Protein AF-A0A5D2PK73-F1 (afdb_monomer)

Solvent-accessible surface area (backbone atoms only — not comparable to full-atom values): 15520 Å² total; per-residue (Å²): 135,92,82,92,84,89,79,94,78,87,83,85,82,90,77,91,77,83,83,80,82,74,94,66,83,79,79,75,88,62,100,80,71,86,86,74,78,62,62,70,58,60,47,51,51,54,49,53,56,72,69,52,66,57,72,62,88,93,41,87,46,69,79,79,74,79,79,76,86,87,75,79,63,65,45,82,44,67,61,93,94,56,95,61,79,41,81,38,37,69,58,69,83,69,33,70,44,53,53,51,48,52,50,53,57,50,49,40,72,77,44,41,87,50,72,42,80,47,78,42,65,41,79,35,54,70,70,51,42,48,54,49,49,56,46,60,71,68,46,79,23,54,41,36,50,41,80,52,94,50,52,41,70,41,32,36,50,52,48,69,68,27,49,77,62,58,62,60,53,51,54,50,50,52,50,49,53,52,50,53,52,52,44,51,52,48,19,68,69,31,72,46,56,53,70,59,50,50,64,53,59,74,49,96,70,87,71,54,75,68,54,30,38,76,56,36,77,42,96,74,86,88,72,79,80,80,78,54,94,83,56,76,79,82,70,86,84,80,88,128

Structure (mmCIF, N/CA/C/O backbone):
data_AF-A0A5D2PK73-F1
#
_entry.id   AF-A0A5D2PK73-F1
#
loop_
_atom_site.group_PDB
_atom_site.id
_atom_site.type_symbol
_atom_site.label_atom_id
_atom_site.label_alt_id
_atom_site.label_comp_id
_atom_site.label_asym_id
_atom_site.label_entity_id
_atom_site.label_seq_id
_atom_site.pdbx_PDB_ins_code
_atom_site.Cartn_x
_atom_site.Cartn_y
_atom_site.Cartn_z
_atom_site.occupancy
_atom_site.B_iso_or_equiv
_atom_site.auth_seq_id
_atom_site.auth_comp_id
_atom_site.auth_asym_id
_atom_site.auth_atom_id
_atom_site.pdbx_PDB_model_num
ATOM 1 N N . MET A 1 1 ? 60.523 18.289 -81.247 1.00 36.38 1 MET A N 1
ATOM 2 C CA . MET A 1 1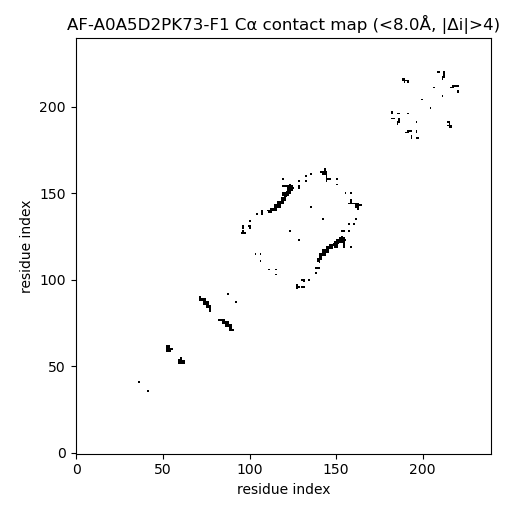 ? 61.576 18.311 -80.207 1.00 36.38 1 MET A CA 1
ATOM 3 C C . MET A 1 1 ? 61.002 17.722 -78.925 1.00 36.38 1 MET A C 1
ATOM 5 O O . MET A 1 1 ? 59.851 18.019 -78.645 1.00 36.38 1 MET A O 1
ATOM 9 N N . ALA A 1 2 ? 61.829 16.967 -78.187 1.00 26.56 2 ALA A N 1
ATOM 10 C CA . ALA A 1 2 ? 61.612 16.363 -76.857 1.00 26.56 2 ALA A CA 1
ATOM 11 C C . ALA A 1 2 ? 60.674 15.141 -76.767 1.00 26.56 2 ALA A C 1
ATOM 13 O O . ALA A 1 2 ? 59.634 15.136 -77.408 1.00 26.56 2 ALA A O 1
ATOM 14 N N . ILE A 1 3 ? 60.884 14.113 -75.936 1.00 29.22 3 ILE A N 1
ATOM 15 C CA . ILE A 1 3 ? 62.034 13.383 -75.349 1.00 29.22 3 ILE A CA 1
ATOM 16 C C . ILE A 1 3 ? 61.373 12.094 -74.809 1.00 29.22 3 ILE A C 1
ATOM 18 O O . ILE A 1 3 ? 60.286 12.152 -74.239 1.00 29.22 3 ILE A O 1
ATOM 22 N N . SER A 1 4 ? 62.000 10.935 -75.007 1.00 30.70 4 SER A N 1
ATOM 23 C CA . SER A 1 4 ? 61.550 9.642 -74.469 1.00 30.70 4 SER A CA 1
ATOM 24 C C . SER A 1 4 ? 61.952 9.504 -72.999 1.00 30.70 4 SER A C 1
ATOM 26 O O . SER A 1 4 ? 63.128 9.695 -72.693 1.00 30.70 4 SER A O 1
ATOM 28 N N . LEU A 1 5 ? 61.038 9.062 -72.129 1.00 30.92 5 LEU A N 1
ATOM 29 C CA . LEU A 1 5 ? 61.374 8.441 -70.845 1.00 30.92 5 LEU A CA 1
ATOM 30 C C . LEU A 1 5 ? 60.448 7.250 -70.568 1.00 30.92 5 LEU A C 1
ATOM 32 O O . LEU A 1 5 ? 59.234 7.318 -70.728 1.00 30.92 5 LEU A O 1
ATOM 36 N N . ASN A 1 6 ? 61.086 6.156 -70.172 1.00 35.72 6 ASN A N 1
ATOM 37 C CA . ASN A 1 6 ? 60.542 4.835 -69.909 1.00 35.72 6 ASN A CA 1
ATOM 38 C C . ASN A 1 6 ? 60.365 4.688 -68.386 1.00 35.72 6 ASN A C 1
ATOM 40 O O . ASN A 1 6 ? 61.349 4.881 -67.672 1.00 35.72 6 ASN A O 1
ATOM 44 N N . THR A 1 7 ? 59.183 4.330 -67.874 1.00 33.66 7 THR A N 1
ATOM 45 C CA . THR A 1 7 ? 59.013 3.892 -66.473 1.00 33.66 7 THR A CA 1
ATOM 46 C C . THR A 1 7 ? 57.919 2.826 -66.343 1.00 33.66 7 THR A C 1
ATOM 48 O O . THR A 1 7 ? 56.745 3.056 -66.618 1.00 33.66 7 THR A O 1
ATOM 51 N N . ASN A 1 8 ? 58.324 1.636 -65.893 1.00 35.47 8 ASN A N 1
ATOM 52 C CA . ASN A 1 8 ? 57.437 0.570 -65.428 1.00 35.47 8 ASN A CA 1
ATOM 53 C C . ASN A 1 8 ? 56.789 0.976 -64.094 1.00 35.47 8 ASN A C 1
ATOM 55 O O . ASN A 1 8 ? 57.512 1.243 -63.134 1.00 35.47 8 ASN A O 1
ATOM 59 N N . LEU A 1 9 ? 55.456 0.953 -64.000 1.00 32.66 9 LEU A N 1
ATOM 60 C CA . LEU A 1 9 ? 54.720 1.051 -62.734 1.00 32.66 9 LEU A CA 1
ATOM 61 C C . LEU A 1 9 ? 53.566 0.038 -62.708 1.00 32.66 9 LEU A C 1
ATOM 63 O O . LEU A 1 9 ? 52.616 0.126 -63.481 1.00 32.66 9 LEU A O 1
ATOM 67 N N . HIS A 1 10 ? 53.669 -0.928 -61.793 1.00 30.52 10 HIS A N 1
ATOM 68 C CA . HIS A 1 10 ? 52.597 -1.843 -61.406 1.00 30.52 10 HIS A CA 1
ATOM 69 C C . HIS A 1 10 ? 51.552 -1.103 -60.552 1.00 30.52 10 HIS A C 1
ATOM 71 O O . HIS A 1 10 ? 51.895 -0.455 -59.564 1.00 30.52 10 HIS A O 1
ATOM 77 N N . HIS A 1 11 ? 50.273 -1.240 -60.903 1.00 30.84 11 HIS A N 1
ATOM 78 C CA . HIS A 1 11 ? 49.139 -0.759 -60.108 1.00 30.84 11 HIS A CA 1
ATOM 79 C C . HIS A 1 11 ? 48.852 -1.694 -58.913 1.00 30.84 11 HIS A C 1
ATOM 81 O O . HIS A 1 11 ? 48.736 -2.902 -59.128 1.00 30.84 11 HIS A O 1
ATOM 87 N N . PRO A 1 12 ? 48.658 -1.186 -57.678 1.00 32.34 12 PRO A N 1
ATOM 88 C CA . PRO A 1 12 ? 48.100 -1.974 -56.584 1.00 32.34 12 PRO A CA 1
ATOM 89 C C . PRO A 1 12 ? 46.565 -1.885 -56.586 1.00 32.34 12 PRO A C 1
ATOM 91 O O . PRO A 1 12 ? 45.984 -0.800 -56.593 1.00 32.34 12 PRO A O 1
ATOM 94 N N . SER A 1 13 ? 45.896 -3.038 -56.565 1.00 30.16 13 SER A N 1
ATOM 95 C CA . SER A 1 13 ? 44.444 -3.152 -56.411 1.00 30.16 13 SER A CA 1
ATOM 96 C C . SER A 1 13 ? 44.026 -2.996 -54.944 1.00 30.16 13 SER A C 1
ATOM 98 O O . SER A 1 13 ? 44.515 -3.710 -54.068 1.00 30.16 13 SER A O 1
ATOM 100 N N . LEU A 1 14 ? 43.085 -2.085 -54.700 1.00 39.44 14 LEU A N 1
ATOM 101 C CA . LEU A 1 14 ? 42.378 -1.865 -53.438 1.00 39.44 14 LEU A CA 1
ATOM 102 C C . LEU A 1 14 ? 41.684 -3.144 -52.928 1.00 39.44 14 LEU A C 1
ATOM 104 O O . LEU A 1 14 ? 40.863 -3.722 -53.635 1.00 39.44 14 LEU A O 1
ATOM 108 N N . SER A 1 15 ? 41.913 -3.518 -51.665 1.00 30.28 15 SER A N 1
ATOM 109 C CA . SER A 1 15 ? 40.908 -4.242 -50.872 1.00 30.28 15 SER A CA 1
ATOM 110 C C . SER A 1 15 ? 40.967 -3.783 -49.410 1.00 30.28 15 SER A C 1
ATOM 112 O O . SER A 1 15 ? 42.020 -3.781 -48.774 1.00 30.28 15 SER A O 1
ATOM 114 N N . CYS A 1 16 ? 39.834 -3.289 -48.916 1.00 33.25 16 CYS A N 1
ATOM 115 C CA . CYS A 1 16 ? 39.645 -2.782 -47.562 1.00 33.25 16 CYS A CA 1
ATOM 116 C C . CYS A 1 16 ? 39.557 -3.970 -46.591 1.00 33.25 16 CYS A C 1
ATOM 118 O O . CYS A 1 16 ? 38.575 -4.708 -46.605 1.00 33.25 16 CYS A O 1
ATOM 120 N N . GLY A 1 17 ? 40.594 -4.177 -45.778 1.00 30.11 17 GLY A N 1
ATOM 121 C CA . GLY A 1 17 ? 40.597 -5.177 -44.711 1.00 30.11 17 GLY A CA 1
ATOM 122 C C . GLY A 1 17 ? 39.971 -4.617 -43.435 1.00 30.11 17 GLY A C 1
ATOM 123 O O . GLY A 1 17 ? 40.533 -3.723 -42.801 1.00 30.11 17 GLY A O 1
ATOM 124 N N . THR A 1 18 ? 38.819 -5.151 -43.038 1.00 31.19 18 THR A N 1
ATOM 125 C CA . THR A 1 18 ? 38.164 -4.872 -41.756 1.00 31.19 18 THR A CA 1
ATOM 126 C C . THR A 1 18 ? 39.060 -5.356 -40.612 1.00 31.19 18 THR A C 1
ATOM 128 O O . THR A 1 18 ? 39.246 -6.555 -40.413 1.00 31.19 18 THR A O 1
ATOM 131 N N . LYS A 1 19 ? 39.646 -4.429 -39.845 1.00 28.61 19 LYS A N 1
ATOM 132 C CA . LYS A 1 19 ? 40.403 -4.756 -38.628 1.00 28.61 19 LYS A CA 1
ATOM 133 C C . LYS A 1 19 ? 39.429 -5.074 -37.490 1.00 28.61 19 LYS A C 1
ATOM 135 O O . LYS A 1 19 ? 38.959 -4.171 -36.806 1.00 28.61 19 LYS A O 1
ATOM 140 N N . LEU A 1 20 ? 39.135 -6.356 -37.284 1.00 27.83 20 LEU A N 1
ATOM 141 C CA . LEU A 1 20 ? 38.505 -6.848 -36.057 1.00 27.83 20 LEU A CA 1
ATOM 142 C C . LEU A 1 20 ? 39.573 -6.944 -34.959 1.00 27.83 20 LEU A C 1
ATOM 144 O O . LEU A 1 20 ? 40.428 -7.824 -34.986 1.00 27.83 20 LEU A O 1
ATOM 148 N N . TYR A 1 21 ? 39.534 -6.025 -33.995 1.00 30.41 21 TYR A N 1
ATOM 149 C CA . TYR A 1 21 ? 40.312 -6.134 -32.763 1.00 30.41 21 TYR A CA 1
ATOM 150 C C . TYR A 1 21 ? 39.563 -7.041 -31.778 1.00 30.41 21 TYR A C 1
ATOM 152 O O . TYR A 1 21 ? 38.582 -6.615 -31.175 1.00 30.41 21 TYR A O 1
ATOM 160 N N . SER A 1 22 ? 40.026 -8.279 -31.578 1.00 35.97 22 SER A N 1
ATOM 161 C CA . SER A 1 22 ? 39.644 -9.072 -30.401 1.00 35.97 22 SER A CA 1
ATOM 162 C C . SER A 1 22 ? 40.639 -8.792 -29.273 1.00 35.97 22 SER A C 1
ATOM 164 O O . SER A 1 22 ? 41.800 -9.200 -29.337 1.00 35.97 22 SER A O 1
ATOM 166 N N . GLY A 1 23 ? 40.202 -8.060 -28.251 1.00 38.72 23 GLY A N 1
ATOM 167 C CA . GLY A 1 23 ? 41.012 -7.656 -27.102 1.00 38.72 23 GLY A CA 1
ATOM 168 C C . GLY A 1 23 ? 41.292 -8.781 -26.104 1.00 38.72 23 GLY A C 1
ATOM 169 O O . GLY A 1 23 ? 40.869 -8.691 -24.958 1.00 38.72 23 GLY A O 1
ATOM 170 N N . LEU A 1 24 ? 42.043 -9.810 -26.500 1.00 34.41 24 LEU A N 1
ATOM 171 C CA . LEU A 1 24 ? 42.643 -10.765 -25.567 1.00 34.41 24 LEU A CA 1
ATOM 172 C C . LEU A 1 24 ? 44.147 -10.830 -25.827 1.00 34.41 24 LEU A C 1
ATOM 174 O O . LEU A 1 24 ? 44.601 -11.290 -26.873 1.00 34.41 24 LEU A O 1
ATOM 178 N N . LYS A 1 25 ? 44.924 -10.311 -24.870 1.00 36.94 25 LYS A N 1
ATOM 179 C CA . LYS A 1 25 ? 46.390 -10.367 -24.871 1.00 36.94 25 LYS A CA 1
ATOM 180 C C . LYS A 1 25 ? 46.823 -11.825 -25.041 1.00 36.94 25 LYS A C 1
ATOM 182 O O . LYS A 1 25 ? 46.499 -12.666 -24.205 1.00 36.94 25 LYS A O 1
ATOM 187 N N . LEU A 1 26 ? 47.577 -12.103 -26.101 1.00 35.69 26 LEU A N 1
ATOM 188 C CA . LEU A 1 26 ? 48.286 -13.364 -26.281 1.00 35.69 26 LEU A CA 1
ATOM 189 C C . LEU A 1 26 ? 49.267 -13.484 -25.107 1.00 35.69 26 LEU A C 1
ATOM 191 O O . LEU A 1 26 ? 50.196 -12.682 -25.005 1.00 35.69 26 LEU A O 1
ATOM 195 N N . GLN A 1 27 ? 49.017 -14.391 -24.158 1.00 36.03 27 GLN A N 1
ATOM 196 C CA . GLN A 1 27 ? 49.976 -14.600 -23.077 1.00 36.03 27 GLN A CA 1
ATOM 197 C C . GLN A 1 27 ? 51.267 -15.151 -23.688 1.00 36.03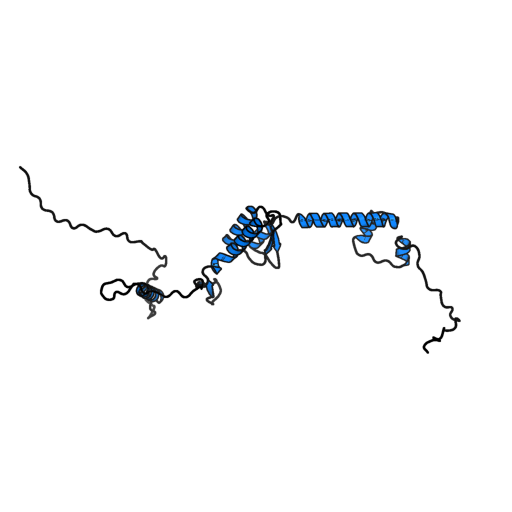 27 GLN A C 1
ATOM 199 O O . GLN A 1 27 ? 51.255 -16.158 -24.396 1.00 36.03 27 GLN A O 1
ATOM 204 N N . SER A 1 28 ? 52.369 -14.433 -23.466 1.00 35.34 28 SER A N 1
ATOM 205 C CA . SER A 1 28 ? 53.705 -14.838 -23.897 1.00 35.34 28 SER A CA 1
ATOM 206 C C . SER A 1 28 ? 54.062 -16.201 -23.298 1.00 35.34 28 SER A C 1
ATOM 208 O O . SER A 1 28 ? 53.726 -16.438 -22.134 1.00 35.34 28 SER A O 1
ATOM 210 N N . PRO A 1 29 ? 54.779 -17.077 -24.020 1.00 36.16 29 PRO A N 1
ATOM 211 C CA . PRO A 1 29 ? 55.169 -18.368 -23.475 1.00 36.16 29 PRO A CA 1
ATOM 212 C C . PRO A 1 29 ? 56.147 -18.167 -22.307 1.00 36.16 29 PRO A C 1
ATOM 214 O O . PRO A 1 29 ? 57.253 -17.660 -22.484 1.00 36.16 29 PRO A O 1
ATOM 217 N N . CYS A 1 30 ? 55.738 -18.555 -21.097 1.00 30.55 30 CYS A N 1
ATOM 218 C CA . CYS A 1 30 ? 56.646 -18.690 -19.961 1.00 30.55 30 CYS A CA 1
ATOM 219 C C . CYS A 1 30 ? 57.627 -19.843 -20.225 1.00 30.55 30 CYS A C 1
ATOM 221 O O . CYS A 1 30 ? 57.207 -20.951 -20.554 1.00 30.55 30 CYS A O 1
ATOM 223 N N . LEU A 1 31 ? 58.921 -19.604 -19.987 1.00 35.91 31 LEU A N 1
ATOM 224 C CA . LEU A 1 31 ? 60.042 -20.545 -20.173 1.00 35.91 31 LEU A CA 1
ATOM 225 C C . LEU A 1 31 ? 59.987 -21.826 -19.302 1.00 35.91 31 LEU A C 1
ATOM 227 O O . LEU A 1 31 ? 60.919 -22.622 -19.338 1.00 35.91 31 LEU A O 1
ATOM 231 N N . PHE A 1 32 ? 58.908 -22.052 -18.545 1.00 41.12 32 PHE A N 1
ATOM 232 C CA . PHE A 1 32 ? 58.756 -23.173 -17.606 1.00 41.12 32 PHE A CA 1
ATOM 233 C C . PHE A 1 32 ? 57.484 -24.022 -17.802 1.00 41.12 32 PHE A C 1
ATOM 235 O O . PHE A 1 32 ? 57.215 -24.900 -16.987 1.00 41.12 32 PHE A O 1
ATOM 242 N N . ALA A 1 33 ? 56.699 -23.815 -18.865 1.00 37.97 33 ALA A N 1
ATOM 243 C CA . ALA A 1 33 ? 55.502 -24.622 -19.119 1.00 37.97 33 ALA A CA 1
ATOM 244 C C . ALA A 1 33 ? 55.771 -25.707 -20.174 1.00 37.97 33 ALA A C 1
ATOM 246 O O . ALA A 1 33 ? 55.706 -25.470 -21.380 1.00 37.97 33 ALA A O 1
ATOM 247 N N . THR A 1 34 ? 56.054 -26.924 -19.719 1.00 39.53 34 THR A N 1
ATOM 248 C CA . THR A 1 34 ? 56.058 -28.118 -20.564 1.00 39.53 34 THR A CA 1
ATOM 249 C C . THR A 1 34 ? 54.630 -28.441 -21.031 1.00 39.53 34 THR A C 1
ATOM 251 O O . THR A 1 34 ? 53.758 -28.813 -20.252 1.00 39.53 34 THR A O 1
ATOM 254 N N . GLY A 1 35 ? 54.389 -28.302 -22.338 1.00 47.62 35 GLY A N 1
ATOM 255 C CA . GLY A 1 35 ? 53.451 -29.151 -23.080 1.00 47.62 35 GLY A CA 1
ATOM 256 C C . GLY A 1 35 ? 51.945 -29.005 -22.826 1.00 47.62 35 GLY A C 1
ATOM 257 O O . GLY A 1 35 ? 51.251 -30.019 -22.835 1.00 47.62 35 GLY A O 1
ATOM 258 N N . ARG A 1 36 ? 51.390 -27.795 -22.682 1.00 42.84 36 ARG A N 1
ATOM 259 C CA . ARG A 1 36 ? 49.955 -27.588 -22.971 1.00 42.84 36 ARG A CA 1
ATOM 260 C C . ARG A 1 36 ? 49.787 -26.678 -24.181 1.00 42.84 36 ARG A C 1
ATOM 262 O O . ARG A 1 36 ? 50.153 -25.509 -24.137 1.00 42.84 36 ARG A O 1
ATOM 269 N N . LEU A 1 37 ? 49.250 -27.246 -25.262 1.00 46.00 37 LEU A N 1
ATOM 270 C CA . LEU A 1 37 ? 48.829 -26.505 -26.451 1.00 46.00 37 LEU A CA 1
ATOM 271 C C . LEU A 1 37 ? 47.817 -25.428 -26.037 1.00 46.00 37 LEU A C 1
ATOM 273 O O . LEU A 1 37 ? 46.955 -25.678 -25.191 1.00 46.00 37 LEU A O 1
ATOM 277 N N . ASN A 1 38 ? 47.928 -24.230 -26.616 1.00 54.41 38 ASN A N 1
ATOM 278 C CA . ASN A 1 38 ? 46.968 -23.146 -26.417 1.00 54.41 38 ASN A CA 1
ATOM 279 C C . ASN A 1 38 ? 45.609 -23.569 -26.995 1.00 54.41 38 ASN A C 1
ATOM 281 O O . ASN A 1 38 ? 45.305 -23.282 -28.151 1.00 54.41 38 ASN A O 1
ATOM 285 N N . LEU A 1 39 ? 44.788 -24.238 -26.177 1.00 56.09 39 LEU A N 1
ATOM 286 C CA . LEU A 1 39 ? 43.463 -24.748 -26.550 1.00 56.09 39 LEU A CA 1
ATOM 287 C C . LEU A 1 39 ? 42.596 -23.664 -27.198 1.00 56.09 39 LEU A C 1
ATOM 289 O O . LEU A 1 39 ? 41.840 -23.954 -28.114 1.00 56.09 39 LEU A O 1
ATOM 293 N N . THR A 1 40 ? 42.743 -22.408 -26.773 1.00 52.38 40 THR A N 1
ATOM 294 C CA . THR A 1 40 ? 42.021 -21.250 -27.312 1.00 52.38 40 THR A CA 1
ATOM 295 C C . THR A 1 40 ? 42.431 -20.895 -28.741 1.00 52.38 40 THR A C 1
ATOM 297 O O . THR A 1 40 ? 41.568 -20.535 -29.534 1.00 52.38 40 THR A O 1
ATOM 300 N N . ALA A 1 41 ? 43.720 -21.003 -29.082 1.00 57.22 41 ALA A N 1
ATOM 301 C CA . ALA A 1 41 ? 44.228 -20.702 -30.422 1.00 57.22 41 ALA A CA 1
ATOM 302 C C . ALA A 1 41 ? 43.889 -21.827 -31.411 1.00 57.22 41 ALA A C 1
ATOM 304 O O . ALA A 1 41 ? 43.423 -21.548 -32.514 1.00 57.22 41 ALA A O 1
ATOM 305 N N . ASP A 1 42 ? 44.034 -23.083 -30.977 1.00 59.81 42 ASP A N 1
ATOM 306 C CA . ASP A 1 42 ? 43.638 -24.263 -31.757 1.00 59.81 42 ASP A CA 1
ATOM 307 C C . ASP A 1 42 ? 42.119 -24.349 -31.952 1.00 59.81 42 ASP A C 1
ATOM 309 O O . ASP A 1 42 ? 41.628 -24.810 -32.980 1.00 59.81 42 ASP A O 1
ATOM 313 N N . PHE A 1 43 ? 41.343 -23.897 -30.970 1.00 63.25 43 PHE A N 1
ATOM 314 C CA . PHE A 1 43 ? 39.894 -23.802 -31.100 1.00 63.25 43 PHE A CA 1
ATOM 315 C C . PHE A 1 43 ? 39.496 -22.723 -32.110 1.00 63.25 43 PHE A C 1
ATOM 317 O O . PHE A 1 43 ? 38.656 -22.970 -32.975 1.00 63.25 43 PHE A O 1
ATOM 324 N N . PHE A 1 44 ? 40.132 -21.548 -32.049 1.00 63.06 44 PHE A N 1
ATOM 325 C CA . PHE A 1 44 ? 39.862 -20.461 -32.988 1.00 63.06 44 PHE A CA 1
ATOM 326 C C . PHE A 1 44 ? 40.218 -20.836 -34.429 1.00 63.06 44 PHE A C 1
ATOM 328 O O . PHE A 1 44 ? 39.445 -20.542 -35.342 1.00 63.06 44 PHE A O 1
ATOM 335 N N . SER A 1 45 ? 41.352 -21.513 -34.641 1.00 60.84 45 SER A N 1
ATOM 336 C CA . SER A 1 45 ? 41.773 -21.961 -35.971 1.00 60.84 45 SER A CA 1
ATOM 337 C C . SER A 1 45 ? 40.785 -22.974 -36.554 1.00 60.84 45 SER A C 1
ATOM 339 O O . SER A 1 45 ? 40.292 -22.753 -37.661 1.00 60.84 45 SER A O 1
ATOM 341 N N . ARG A 1 46 ? 40.385 -23.987 -35.773 1.00 62.06 46 ARG A N 1
ATOM 342 C CA . ARG A 1 46 ? 39.381 -24.993 -36.168 1.00 62.06 46 ARG A CA 1
ATOM 343 C C . ARG A 1 46 ? 38.021 -24.384 -36.487 1.00 62.06 46 ARG A C 1
ATOM 345 O O . ARG A 1 46 ? 37.380 -24.787 -37.455 1.00 62.06 46 ARG A O 1
ATOM 352 N N . ILE A 1 47 ? 37.575 -23.401 -35.702 1.00 60.88 47 ILE A N 1
ATOM 353 C CA . ILE A 1 47 ? 36.327 -22.686 -35.995 1.00 60.88 47 ILE A CA 1
ATOM 354 C C . ILE A 1 47 ? 36.464 -21.897 -37.292 1.00 60.88 47 ILE A C 1
ATOM 356 O O . ILE A 1 47 ? 35.579 -21.983 -38.142 1.00 60.88 47 ILE A O 1
ATOM 360 N N . SER A 1 48 ? 37.568 -21.173 -37.483 1.00 64.69 48 SER A N 1
ATOM 361 C CA . SER A 1 48 ? 37.782 -20.404 -38.710 1.00 64.69 48 SER A CA 1
ATOM 362 C C . SER A 1 48 ? 37.797 -21.301 -39.953 1.00 64.69 48 SER A C 1
ATOM 364 O O . SER A 1 48 ? 37.161 -20.957 -40.947 1.00 64.69 48 SER A O 1
ATOM 366 N N . GLU A 1 49 ? 38.416 -22.485 -39.870 1.00 62.72 49 GLU A N 1
ATOM 367 C CA . GLU A 1 49 ? 38.406 -23.492 -40.936 1.00 62.72 49 GLU A CA 1
ATOM 368 C C . GLU A 1 49 ? 36.998 -24.038 -41.182 1.00 62.72 49 GLU A C 1
ATOM 370 O O . GLU A 1 49 ? 36.588 -24.179 -42.330 1.00 62.72 49 GLU A O 1
ATOM 375 N N . SER A 1 50 ? 36.214 -24.279 -40.126 1.00 55.94 50 SER A N 1
ATOM 376 C CA . SER A 1 50 ? 34.833 -24.767 -40.257 1.00 55.94 50 SER A CA 1
ATOM 377 C C . SER A 1 50 ? 33.867 -23.746 -40.879 1.00 55.94 50 SER A C 1
ATOM 379 O O . SER A 1 50 ? 32.841 -24.129 -41.443 1.00 55.94 50 SER A O 1
ATOM 381 N N . VAL A 1 51 ? 34.191 -22.449 -40.798 1.00 55.31 51 VAL A N 1
ATOM 382 C CA . VAL A 1 51 ? 33.406 -21.349 -41.386 1.00 55.31 51 VAL A CA 1
ATOM 383 C C . VAL A 1 51 ? 33.776 -21.105 -42.857 1.00 55.31 51 VAL A C 1
ATOM 385 O O . VAL A 1 51 ? 32.965 -20.562 -43.612 1.00 55.31 51 VAL A O 1
ATOM 388 N N . GLN A 1 52 ? 34.967 -21.517 -43.302 1.00 54.75 52 GLN A N 1
ATOM 389 C CA . GLN A 1 52 ? 35.396 -21.348 -44.691 1.00 54.75 52 GLN A CA 1
ATOM 390 C C . GLN A 1 52 ? 34.658 -22.323 -45.631 1.00 54.75 52 GLN A C 1
ATOM 392 O O . GLN A 1 52 ? 34.642 -23.536 -45.437 1.00 54.75 52 GLN A O 1
ATOM 397 N N . CYS A 1 53 ? 34.027 -21.790 -46.685 1.00 52.47 53 CYS A N 1
ATOM 398 C CA . CYS A 1 53 ? 33.365 -22.589 -47.721 1.00 52.47 53 CYS A CA 1
ATOM 399 C C . CYS A 1 53 ? 34.371 -23.455 -48.491 1.00 52.47 53 CYS A C 1
ATOM 401 O O . CYS A 1 53 ? 35.283 -22.926 -49.125 1.00 52.47 53 CYS A O 1
ATOM 403 N N . GLY A 1 54 ? 34.139 -24.768 -48.542 1.00 58.16 54 GLY A N 1
ATOM 404 C CA . GLY A 1 54 ? 34.874 -25.667 -49.431 1.00 58.16 54 GLY A CA 1
ATOM 405 C C . GLY A 1 54 ? 34.542 -25.433 -50.912 1.00 58.16 54 GLY A C 1
ATOM 406 O O . GLY A 1 54 ? 33.393 -25.176 -51.285 1.00 58.16 54 GLY A O 1
ATOM 407 N N . THR A 1 55 ? 35.548 -25.554 -51.777 1.00 52.69 55 THR A N 1
ATOM 408 C CA . THR A 1 55 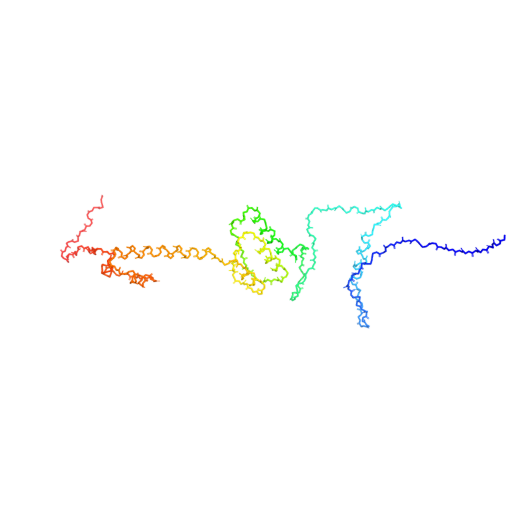? 35.394 -25.511 -53.236 1.00 52.69 55 THR A CA 1
ATOM 409 C C . THR A 1 55 ? 35.327 -26.931 -53.800 1.00 52.69 55 THR A C 1
ATOM 411 O O . THR A 1 55 ? 36.196 -27.763 -53.549 1.00 52.69 55 THR A O 1
ATOM 414 N N . ARG A 1 56 ? 34.296 -27.233 -54.599 1.00 50.00 56 ARG A N 1
ATOM 415 C CA . ARG A 1 56 ? 34.232 -28.457 -55.416 1.00 50.00 56 ARG A CA 1
ATOM 416 C C . ARG A 1 56 ? 33.927 -28.047 -56.855 1.00 50.00 56 ARG A C 1
ATOM 418 O O . ARG A 1 56 ? 32.946 -27.352 -57.095 1.00 50.00 56 ARG A O 1
ATOM 425 N N . ASN A 1 57 ? 34.789 -28.438 -57.798 1.00 48.69 57 ASN A N 1
ATOM 426 C CA . ASN A 1 57 ? 34.746 -28.016 -59.209 1.00 48.69 57 ASN A CA 1
ATOM 427 C C . ASN A 1 57 ? 34.669 -26.489 -59.390 1.00 48.69 57 ASN A C 1
ATOM 429 O O . ASN A 1 57 ? 33.720 -25.991 -59.993 1.00 48.69 57 ASN A O 1
ATOM 433 N N . SER A 1 58 ? 35.641 -25.764 -58.816 1.00 57.72 58 SER A N 1
ATOM 434 C CA . SER A 1 58 ? 35.878 -24.316 -59.011 1.00 57.72 58 SER A CA 1
ATOM 435 C C . SER A 1 58 ? 34.680 -23.371 -58.804 1.00 57.72 58 SER A C 1
ATOM 437 O O . SER A 1 58 ? 34.768 -22.186 -59.117 1.00 57.72 58 SER A O 1
ATOM 439 N N . LYS A 1 59 ? 33.583 -23.850 -58.206 1.00 46.25 59 LYS A N 1
ATOM 440 C CA . LYS A 1 59 ? 32.436 -23.041 -57.786 1.00 46.25 59 LYS A CA 1
ATOM 441 C C . LYS A 1 59 ? 32.386 -22.990 -56.256 1.00 46.25 59 LYS A C 1
ATOM 443 O O . LYS A 1 59 ? 32.529 -24.035 -55.617 1.00 46.25 59 LYS A O 1
ATOM 4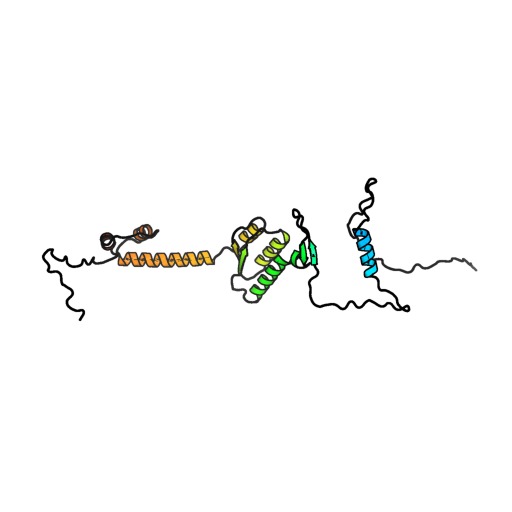48 N N . PRO A 1 60 ? 32.195 -21.806 -55.648 1.00 53.47 60 PRO A N 1
ATOM 449 C CA . PRO A 1 60 ? 32.047 -21.695 -54.204 1.00 53.47 60 PRO A CA 1
ATOM 450 C C . PRO A 1 60 ? 30.712 -22.321 -53.790 1.00 53.47 60 PRO A C 1
ATOM 452 O O . PRO A 1 60 ? 29.643 -21.757 -54.015 1.00 53.47 60 PRO A O 1
ATOM 455 N N . THR A 1 61 ? 30.761 -23.508 -53.194 1.00 49.84 61 THR A N 1
ATOM 456 C CA . THR A 1 61 ? 29.589 -24.158 -52.605 1.00 49.84 61 THR A CA 1
ATOM 457 C C . THR A 1 61 ? 29.563 -23.872 -51.114 1.00 49.84 61 THR A C 1
ATOM 459 O O . THR A 1 61 ? 30.314 -24.465 -50.345 1.00 49.84 61 THR A O 1
ATOM 462 N N . ARG A 1 62 ? 28.681 -22.958 -50.696 1.00 49.25 62 ARG A N 1
ATOM 463 C CA . ARG A 1 62 ? 28.361 -22.768 -49.279 1.00 49.25 62 ARG A CA 1
ATOM 464 C C . ARG A 1 62 ? 27.686 -24.028 -48.755 1.00 49.25 62 ARG A C 1
ATOM 466 O O . ARG A 1 62 ? 26.693 -24.470 -49.334 1.00 49.25 62 ARG A O 1
ATOM 473 N N . SER A 1 63 ? 28.200 -24.597 -47.667 1.00 46.25 63 SER A N 1
ATOM 474 C CA . SER A 1 63 ? 27.485 -25.632 -46.926 1.00 46.25 63 SER A CA 1
ATOM 475 C C . SER A 1 63 ? 26.148 -25.036 -46.476 1.00 46.25 63 SER A C 1
ATOM 477 O O . SER A 1 63 ? 26.090 -24.092 -45.687 1.00 46.25 63 SER A O 1
ATOM 479 N N . ARG A 1 64 ? 25.039 -25.521 -47.049 1.00 46.47 64 ARG A N 1
ATO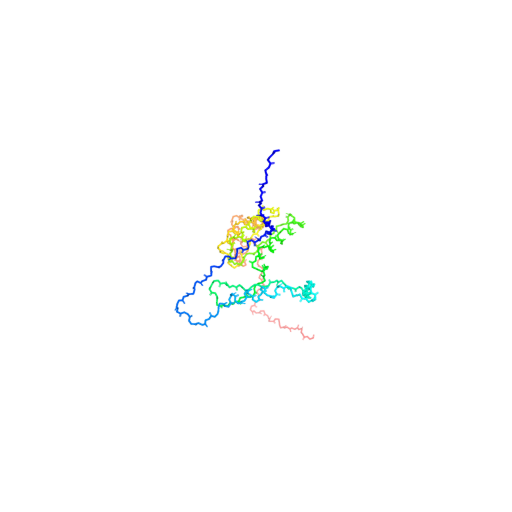M 480 C CA . ARG A 1 64 ? 23.701 -25.181 -46.556 1.00 46.47 64 ARG A CA 1
ATOM 481 C C . ARG A 1 64 ? 23.537 -25.921 -45.237 1.00 46.47 64 ARG A C 1
ATOM 483 O O . ARG A 1 64 ? 23.143 -27.082 -45.227 1.00 46.47 64 ARG A O 1
ATOM 490 N N . VAL A 1 65 ? 23.891 -25.262 -44.139 1.00 47.38 65 VAL A N 1
ATOM 491 C CA . VAL A 1 65 ? 23.480 -25.700 -42.807 1.00 47.38 65 VAL A CA 1
ATOM 492 C C . VAL A 1 65 ? 21.954 -25.670 -42.813 1.00 47.38 65 VAL A C 1
ATOM 494 O O . VAL A 1 65 ? 21.354 -24.604 -42.955 1.00 47.38 65 VAL A O 1
ATOM 497 N N . GLY A 1 66 ? 21.324 -26.842 -42.752 1.00 43.12 66 GLY A N 1
ATOM 498 C CA . GLY A 1 66 ? 19.895 -26.929 -42.488 1.00 43.12 66 GLY A CA 1
ATOM 499 C C . GLY A 1 66 ? 19.656 -26.365 -41.095 1.00 43.12 66 GLY A C 1
ATOM 500 O O . GLY A 1 66 ? 20.045 -26.984 -40.110 1.00 43.12 66 GLY A O 1
ATOM 501 N N . MET A 1 67 ? 19.093 -25.162 -41.009 1.00 37.25 67 MET A N 1
ATOM 502 C CA . MET A 1 67 ? 18.654 -24.596 -39.737 1.00 37.25 67 MET A CA 1
ATOM 503 C C . MET A 1 67 ? 17.575 -25.516 -39.159 1.00 37.25 67 MET A C 1
ATOM 505 O O . MET A 1 67 ? 16.535 -25.714 -39.784 1.00 37.25 67 MET A O 1
ATOM 509 N N . MET A 1 68 ? 17.822 -26.080 -37.977 1.00 33.91 68 MET A N 1
ATOM 510 C CA . MET A 1 68 ? 16.740 -26.572 -37.125 1.00 33.91 68 MET A CA 1
ATOM 511 C C . MET A 1 68 ? 16.047 -25.370 -36.464 1.00 33.91 68 MET A C 1
ATOM 513 O O . MET A 1 68 ? 16.702 -24.351 -36.223 1.00 33.91 68 MET A O 1
ATOM 517 N N . PRO A 1 69 ? 14.735 -25.445 -36.189 1.00 50.47 69 PRO A N 1
ATOM 518 C CA . PRO A 1 69 ? 14.004 -24.321 -35.633 1.00 50.47 69 PRO A CA 1
ATOM 519 C C . PRO A 1 69 ? 14.273 -24.165 -34.125 1.00 50.47 69 PRO A C 1
ATOM 521 O O . PRO A 1 69 ? 14.248 -25.137 -33.380 1.00 50.47 69 PRO A O 1
ATOM 524 N N . ILE A 1 70 ? 14.459 -22.903 -33.721 1.00 48.84 70 ILE A N 1
ATOM 525 C CA . ILE A 1 70 ? 14.132 -22.299 -32.415 1.00 48.84 70 ILE A CA 1
ATOM 526 C C . ILE A 1 70 ? 14.901 -22.857 -31.203 1.00 48.84 70 ILE A C 1
ATOM 528 O O . ILE A 1 70 ? 14.444 -23.723 -30.467 1.00 48.84 70 ILE A O 1
ATOM 532 N N . GLY A 1 71 ? 16.058 -22.252 -30.943 1.00 51.81 71 GLY A N 1
ATOM 533 C CA . GLY A 1 71 ? 16.717 -22.260 -29.642 1.00 51.81 71 GLY A CA 1
ATOM 534 C C . GLY A 1 71 ? 17.610 -21.030 -29.548 1.00 51.81 71 GLY A C 1
ATOM 535 O O . GLY A 1 71 ? 18.472 -20.825 -30.403 1.00 51.81 71 GLY 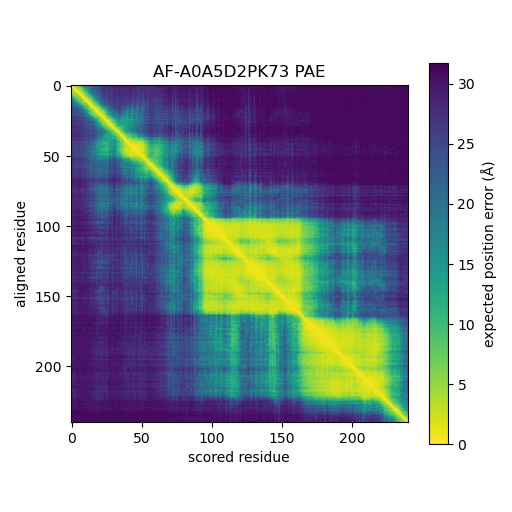A O 1
ATOM 536 N N . THR A 1 72 ? 17.360 -20.169 -28.567 1.00 57.47 72 THR A N 1
ATOM 537 C CA . THR A 1 72 ? 18.155 -18.968 -28.311 1.00 57.47 72 THR A CA 1
ATOM 538 C C . THR A 1 72 ? 19.619 -19.349 -28.061 1.00 57.47 72 THR A C 1
ATOM 540 O O . THR A 1 72 ? 19.882 -20.286 -27.305 1.00 57.47 72 THR A O 1
ATOM 543 N N . PRO A 1 73 ? 20.597 -18.682 -28.707 1.00 61.78 73 PRO A N 1
ATOM 544 C CA . PRO A 1 73 ? 22.002 -19.051 -28.560 1.00 61.78 73 PRO A CA 1
ATOM 545 C C . PRO A 1 73 ? 22.434 -18.914 -27.094 1.00 61.78 73 PRO A C 1
ATOM 547 O O . PRO A 1 73 ? 22.151 -17.900 -26.454 1.00 61.78 73 PRO A O 1
ATOM 550 N N . ARG A 1 74 ? 23.114 -19.938 -26.563 1.00 61.53 74 ARG A N 1
ATOM 551 C CA . ARG A 1 74 ? 23.613 -19.985 -25.179 1.00 61.53 74 ARG A CA 1
ATOM 552 C C . ARG A 1 74 ? 25.112 -19.745 -25.136 1.00 61.53 74 ARG A C 1
ATOM 554 O O . ARG A 1 74 ? 25.847 -20.285 -25.962 1.00 61.53 74 ARG A O 1
ATOM 561 N N . VAL A 1 75 ? 25.559 -18.972 -24.153 1.00 67.31 75 VAL A N 1
ATOM 562 C CA . VAL A 1 75 ? 26.974 -18.700 -23.888 1.00 67.31 75 VAL A CA 1
ATOM 563 C C . VAL A 1 75 ? 27.299 -19.194 -22.475 1.00 67.31 75 VAL A C 1
ATOM 565 O O . VAL A 1 75 ? 26.500 -18.990 -21.558 1.00 67.31 75 VAL A O 1
ATOM 568 N N . PRO A 1 76 ? 28.439 -19.874 -22.264 1.00 76.19 76 PRO A N 1
ATOM 569 C CA . PRO A 1 76 ? 28.859 -20.251 -20.922 1.00 76.19 76 PRO A CA 1
ATOM 570 C C . PRO A 1 76 ? 29.198 -18.988 -20.118 1.00 76.19 76 PRO A C 1
ATOM 572 O O . PRO A 1 76 ? 30.088 -18.224 -20.494 1.00 76.19 76 PRO A O 1
ATOM 575 N N . TYR A 1 77 ? 28.490 -18.776 -19.013 1.00 71.81 77 TYR A N 1
ATOM 576 C CA . TYR A 1 77 ? 28.707 -17.680 -18.074 1.00 71.81 77 TYR A CA 1
ATOM 577 C C . TYR A 1 77 ? 29.170 -18.235 -16.723 1.00 71.81 77 TYR A C 1
ATOM 579 O O . TYR A 1 77 ? 28.785 -19.336 -16.318 1.00 71.81 77 TYR A O 1
ATOM 587 N N . ARG A 1 78 ? 30.023 -17.473 -16.035 1.00 70.25 78 ARG A N 1
ATOM 588 C CA . ARG A 1 78 ? 30.565 -17.824 -14.721 1.00 70.25 78 ARG A CA 1
ATOM 589 C C . ARG A 1 78 ? 30.413 -16.637 -13.779 1.00 70.25 78 ARG A C 1
ATOM 591 O O . ARG A 1 78 ? 30.997 -15.583 -14.027 1.00 70.25 78 ARG A O 1
ATOM 598 N N . VAL A 1 79 ? 29.671 -16.834 -12.693 1.00 69.62 79 VAL A N 1
ATOM 599 C CA . VAL A 1 79 ? 29.555 -15.852 -11.610 1.00 69.62 79 VAL A CA 1
ATOM 600 C C . VAL A 1 79 ? 30.896 -15.791 -10.861 1.00 69.62 79 VAL A C 1
ATOM 602 O O . VAL A 1 79 ? 31.470 -16.844 -10.553 1.00 69.62 79 VAL A O 1
ATOM 605 N N . PRO A 1 80 ? 31.438 -14.598 -10.554 1.00 51.34 80 PRO A N 1
ATOM 606 C CA . PRO A 1 80 ? 32.609 -14.491 -9.693 1.00 51.34 80 PRO A CA 1
ATOM 607 C C . PRO A 1 80 ? 32.239 -15.051 -8.313 1.00 51.34 80 PRO A C 1
ATOM 609 O O . PRO A 1 80 ? 31.326 -14.518 -7.694 1.00 51.34 80 PRO A O 1
ATOM 612 N N . CYS A 1 81 ? 32.934 -16.109 -7.872 1.00 43.12 81 CYS A N 1
ATOM 613 C CA . CYS A 1 81 ? 32.770 -16.882 -6.618 1.00 43.12 81 CYS A CA 1
ATOM 614 C C . CYS A 1 81 ? 32.148 -18.287 -6.742 1.00 43.12 81 CYS A C 1
ATOM 616 O O . CYS A 1 81 ? 32.267 -19.051 -5.788 1.00 43.12 81 CYS A O 1
ATOM 618 N N . GLU A 1 82 ? 31.597 -18.688 -7.894 1.00 65.81 82 GLU A N 1
ATOM 619 C CA . GLU A 1 82 ? 31.176 -20.082 -8.127 1.00 65.81 82 GLU A CA 1
ATOM 620 C C . GLU A 1 82 ? 32.162 -20.830 -9.051 1.00 65.81 82 GLU A C 1
ATOM 622 O O . GLU A 1 82 ? 32.745 -20.279 -9.998 1.00 65.81 82 GLU A O 1
ATOM 627 N N . GLU A 1 83 ? 32.408 -22.110 -8.754 1.00 68.38 83 GLU A N 1
ATOM 628 C CA . GLU A 1 83 ? 33.277 -22.992 -9.557 1.00 68.38 83 GLU A CA 1
ATOM 629 C C . GLU A 1 83 ? 32.531 -23.678 -10.713 1.00 68.38 83 GLU A C 1
ATOM 631 O O . GLU A 1 83 ? 33.143 -24.348 -11.546 1.00 68.38 83 GLU A O 1
ATOM 636 N N . THR A 1 84 ? 31.215 -23.489 -10.798 1.00 63.03 84 THR A N 1
ATOM 637 C CA . THR A 1 84 ? 30.346 -24.111 -11.795 1.00 63.03 84 THR A CA 1
ATOM 638 C C . THR A 1 84 ? 30.114 -23.200 -12.998 1.00 63.03 84 THR A C 1
ATOM 640 O O . THR A 1 84 ? 29.931 -21.991 -12.876 1.00 63.03 84 THR A O 1
ATOM 643 N N . TRP A 1 85 ? 30.118 -23.794 -14.192 1.00 69.25 85 TRP A N 1
ATOM 644 C CA . TRP A 1 85 ? 29.782 -23.110 -15.440 1.00 69.25 85 TRP A CA 1
ATOM 645 C C . TRP A 1 85 ? 28.286 -23.238 -15.699 1.00 69.25 85 TRP A C 1
ATOM 647 O O . TRP A 1 85 ? 27.766 -24.355 -15.734 1.00 69.25 85 TRP A O 1
ATOM 657 N N . GLN A 1 86 ? 27.604 -22.118 -15.922 1.00 71.88 86 GLN A N 1
ATOM 658 C CA . GLN A 1 86 ? 26.187 -22.114 -16.264 1.00 71.88 86 GLN A CA 1
ATOM 659 C C . GLN A 1 86 ? 26.008 -21.755 -17.740 1.00 71.88 86 GLN A C 1
ATOM 661 O O . GLN A 1 86 ? 26.587 -20.792 -18.241 1.00 71.88 86 GLN A O 1
ATOM 666 N N . TRP A 1 87 ? 25.199 -22.536 -18.454 1.00 69.69 87 TRP A N 1
ATOM 667 C CA . TRP A 1 87 ? 24.780 -22.197 -19.813 1.00 69.69 87 TRP A CA 1
ATOM 668 C C . TRP A 1 87 ? 23.648 -21.181 -19.728 1.00 69.69 87 TRP A C 1
ATOM 670 O O . TRP A 1 87 ? 22.524 -21.543 -19.382 1.00 69.69 87 TRP A O 1
ATOM 680 N N . VAL A 1 88 ? 23.958 -19.921 -20.017 1.00 56.34 88 VAL A N 1
ATOM 681 C CA . VAL A 1 88 ? 22.997 -18.820 -19.959 1.00 56.34 88 VAL A CA 1
ATOM 682 C C . VAL A 1 88 ? 22.661 -18.413 -21.388 1.00 56.34 88 VAL A C 1
ATOM 684 O O . VAL A 1 88 ? 23.549 -18.221 -22.222 1.00 56.34 88 VAL A O 1
ATOM 687 N N . ASP A 1 89 ? 21.373 -18.338 -21.708 1.00 66.25 89 ASP A N 1
ATOM 688 C CA . ASP A 1 89 ? 20.916 -17.807 -22.992 1.00 66.25 89 ASP A CA 1
ATOM 689 C C . ASP A 1 89 ? 21.421 -16.366 -23.130 1.00 66.25 89 ASP A C 1
ATOM 691 O O . ASP A 1 89 ? 21.395 -15.605 -22.164 1.00 66.25 89 ASP A O 1
ATOM 695 N N . LEU A 1 90 ? 21.854 -15.974 -24.334 1.00 54.31 90 LEU A N 1
ATOM 696 C CA . LEU A 1 90 ? 22.336 -14.612 -24.624 1.00 54.31 90 LEU A CA 1
ATOM 697 C C . LEU A 1 90 ? 21.325 -13.530 -24.193 1.00 54.31 90 LEU A C 1
ATOM 699 O O . LEU A 1 90 ? 21.690 -12.403 -23.879 1.00 54.31 90 LEU A O 1
ATOM 703 N N . TRP A 1 91 ? 20.059 -13.927 -24.153 1.00 53.69 91 TRP A N 1
ATOM 704 C CA . TRP A 1 91 ? 18.896 -13.157 -23.755 1.00 53.69 91 TRP A CA 1
ATOM 705 C C . TRP A 1 91 ? 18.745 -13.090 -22.224 1.00 53.69 91 TRP A C 1
ATOM 707 O O . TRP A 1 91 ? 18.629 -12.004 -21.669 1.00 53.69 91 TRP A O 1
ATOM 717 N N . ASN A 1 92 ? 18.941 -14.197 -21.500 1.00 53.50 92 ASN A N 1
ATOM 718 C CA . ASN A 1 92 ? 18.774 -14.258 -20.039 1.00 53.50 92 ASN A CA 1
ATOM 719 C C . ASN A 1 92 ? 19.746 -13.360 -19.248 1.00 53.50 92 ASN A C 1
ATOM 721 O O . ASN A 1 92 ? 19.433 -12.955 -18.133 1.00 53.50 92 ASN A O 1
ATOM 725 N N . ALA A 1 93 ? 20.927 -13.055 -19.797 1.00 46.06 93 ALA A N 1
ATOM 726 C CA . ALA A 1 93 ? 21.930 -12.227 -19.119 1.00 46.06 93 ALA A CA 1
ATOM 727 C C . ALA A 1 93 ? 21.601 -10.716 -19.124 1.00 46.06 93 ALA A C 1
ATOM 729 O O . ALA A 1 93 ? 22.194 -9.965 -18.356 1.00 46.06 93 ALA A O 1
ATOM 730 N N . LEU A 1 94 ? 20.675 -10.270 -19.983 1.00 50.84 94 LEU A N 1
ATOM 731 C CA . LEU A 1 94 ? 20.279 -8.862 -20.151 1.00 50.84 94 LEU A CA 1
ATOM 732 C C . LEU A 1 94 ? 18.770 -8.627 -19.952 1.00 50.84 94 LEU A C 1
ATOM 734 O O . LEU A 1 94 ? 18.334 -7.480 -19.909 1.00 50.84 94 LEU A O 1
ATOM 738 N N . GLU A 1 95 ? 17.955 -9.682 -19.865 1.00 60.91 95 GLU A N 1
ATOM 739 C CA . GLU A 1 95 ? 16.509 -9.563 -20.070 1.00 60.91 95 GLU A CA 1
ATOM 740 C C . GLU A 1 95 ? 15.648 -9.287 -18.844 1.00 60.91 95 GLU A C 1
ATOM 742 O O . GLU A 1 95 ? 14.532 -8.819 -19.049 1.00 60.91 95 GLU A O 1
ATOM 747 N N . PHE A 1 96 ? 16.084 -9.544 -17.604 1.00 72.44 96 PHE A N 1
ATOM 748 C CA . PHE A 1 96 ? 15.140 -9.465 -16.475 1.00 72.44 96 PHE A CA 1
ATOM 749 C C . PHE A 1 96 ? 14.505 -8.072 -16.346 1.00 72.44 96 PHE A C 1
ATOM 751 O O . PHE A 1 96 ? 13.286 -7.955 -16.232 1.00 72.44 96 PHE A O 1
ATOM 758 N N . SER A 1 97 ? 15.304 -7.007 -16.483 1.00 74.94 97 SER A N 1
ATOM 759 C CA . SER A 1 97 ? 14.762 -5.649 -16.579 1.00 74.94 97 SER A CA 1
ATOM 760 C C . SER A 1 97 ? 13.925 -5.462 -17.831 1.00 74.94 97 SER A C 1
ATOM 762 O O . SER A 1 97 ? 12.821 -4.955 -17.730 1.00 74.94 97 SER A O 1
ATOM 764 N N . ASN A 1 98 ? 14.387 -5.902 -19.002 1.00 82.75 98 ASN A N 1
ATOM 765 C CA . ASN A 1 98 ? 13.679 -5.674 -20.265 1.00 82.75 98 ASN A CA 1
ATOM 766 C C . ASN A 1 98 ? 12.289 -6.325 -20.293 1.00 82.75 98 ASN A C 1
ATOM 768 O O . ASN A 1 98 ? 11.363 -5.758 -20.865 1.00 82.75 98 ASN A O 1
ATOM 772 N N . GLN A 1 99 ? 12.121 -7.477 -19.644 1.00 86.44 99 GLN A N 1
ATOM 773 C CA . GLN A 1 99 ? 10.827 -8.141 -19.494 1.00 86.44 99 GLN A CA 1
ATOM 774 C C . GLN A 1 99 ? 9.899 -7.356 -18.556 1.00 86.44 99 GLN A C 1
ATOM 776 O O . GLN A 1 99 ? 8.722 -7.167 -18.873 1.00 86.44 99 GLN A O 1
ATOM 781 N N . ILE A 1 100 ? 10.423 -6.843 -17.437 1.00 89.38 100 ILE A N 1
ATOM 782 C CA . ILE A 1 100 ? 9.668 -5.974 -16.520 1.00 89.38 100 ILE A CA 1
ATOM 783 C C . ILE A 1 100 ? 9.266 -4.676 -17.228 1.00 89.38 100 ILE A C 1
ATOM 785 O O . ILE A 1 100 ? 8.095 -4.309 -17.197 1.00 89.38 100 ILE A O 1
ATOM 789 N N . LEU A 1 101 ? 10.201 -4.037 -17.935 1.00 91.25 101 LEU A N 1
ATOM 790 C CA . LEU A 1 101 ? 9.978 -2.823 -18.720 1.00 91.25 101 LEU A CA 1
ATOM 791 C C . LEU A 1 101 ? 8.897 -3.021 -19.780 1.00 91.25 101 LEU A C 1
ATOM 793 O O . LEU A 1 101 ? 7.959 -2.233 -19.867 1.00 91.25 101 LEU A O 1
ATOM 797 N N . ALA A 1 102 ? 9.002 -4.096 -20.565 1.00 90.12 102 ALA A N 1
ATOM 798 C CA . ALA A 1 102 ? 8.017 -4.424 -21.587 1.00 90.12 102 ALA A CA 1
ATOM 799 C C . ALA A 1 102 ? 6.625 -4.632 -20.977 1.00 90.12 102 ALA A C 1
ATOM 801 O O . ALA A 1 102 ? 5.635 -4.171 -21.537 1.00 90.12 102 ALA A O 1
ATOM 802 N N . THR A 1 103 ? 6.550 -5.278 -19.811 1.00 91.44 103 THR A N 1
ATOM 803 C CA . THR A 1 103 ? 5.283 -5.496 -19.101 1.00 91.44 103 THR A CA 1
ATOM 804 C C . THR A 1 103 ? 4.705 -4.184 -18.573 1.00 91.44 103 THR A C 1
ATOM 806 O O . THR A 1 103 ? 3.514 -3.944 -18.738 1.00 91.44 103 THR A O 1
ATOM 809 N N . MET A 1 104 ? 5.531 -3.313 -17.989 1.00 91.81 104 MET A N 1
ATOM 810 C CA . MET A 1 104 ? 5.106 -1.998 -17.503 1.00 91.81 104 MET A CA 1
ATOM 811 C C . MET A 1 104 ? 4.555 -1.126 -18.638 1.00 91.81 104 MET A C 1
ATOM 813 O O . MET A 1 104 ? 3.437 -0.628 -18.535 1.00 91.81 104 MET A O 1
ATOM 817 N N . LEU A 1 105 ? 5.289 -1.022 -19.751 1.00 92.69 105 LEU A N 1
ATOM 818 C CA . LEU A 1 105 ? 4.858 -0.274 -20.937 1.00 92.69 105 LEU A CA 1
ATOM 819 C C . LEU A 1 105 ? 3.583 -0.856 -21.558 1.00 92.69 105 LEU A C 1
ATOM 821 O O . LEU A 1 105 ? 2.717 -0.121 -22.023 1.00 92.69 105 LEU A O 1
ATOM 825 N N . TYR A 1 106 ? 3.456 -2.183 -21.568 1.00 93.88 106 TYR A N 1
ATOM 826 C CA . TYR A 1 106 ? 2.258 -2.846 -22.067 1.00 93.88 106 TYR A CA 1
ATOM 827 C C . TYR A 1 106 ? 1.034 -2.546 -21.197 1.00 93.88 106 TYR A C 1
ATOM 829 O O . TYR A 1 106 ? -0.022 -2.218 -21.735 1.00 93.88 106 TYR A O 1
ATOM 837 N N . LEU A 1 107 ? 1.163 -2.624 -19.870 1.00 93.12 107 LEU A N 1
ATOM 838 C CA . LEU A 1 107 ? 0.050 -2.357 -18.958 1.00 93.12 107 LEU A CA 1
ATOM 839 C C . LEU A 1 107 ? -0.415 -0.895 -19.034 1.00 93.12 107 LEU A C 1
ATOM 841 O O . LEU A 1 107 ? -1.618 -0.666 -19.130 1.00 93.12 107 LEU A O 1
ATOM 845 N N . ASP A 1 108 ? 0.517 0.060 -19.101 1.00 94.44 108 ASP A N 1
ATOM 846 C CA . ASP A 1 108 ? 0.211 1.489 -19.295 1.00 94.44 108 ASP A CA 1
ATOM 847 C C . ASP A 1 108 ? -0.451 1.762 -20.655 1.00 94.44 108 ASP A C 1
ATOM 849 O O . ASP A 1 108 ? -1.324 2.618 -20.765 1.00 94.44 108 ASP A O 1
ATOM 853 N N . SER A 1 109 ? -0.119 0.980 -21.693 1.00 94.12 109 SER A N 1
ATOM 854 C CA . SER A 1 109 ? -0.776 1.100 -23.002 1.00 94.12 109 SER A CA 1
ATOM 855 C C . SER A 1 109 ? -2.237 0.631 -23.017 1.00 94.12 109 SER A C 1
ATOM 857 O O . SER A 1 109 ? -3.007 1.087 -23.863 1.00 94.12 109 SER A O 1
ATOM 859 N N . ILE A 1 110 ? -2.615 -0.289 -22.121 1.00 95.31 110 ILE A N 1
ATOM 860 C CA . ILE A 1 110 ? -3.993 -0.788 -22.011 1.00 95.31 110 ILE A CA 1
ATOM 861 C C . ILE A 1 110 ? -4.821 0.152 -21.147 1.00 95.31 110 ILE A C 1
ATOM 863 O O . ILE A 1 110 ? -5.899 0.570 -21.562 1.00 95.31 110 ILE A O 1
ATOM 867 N N . ASP A 1 111 ? -4.327 0.442 -19.945 1.00 92.81 111 ASP A N 1
ATOM 868 C CA . ASP A 1 111 ? -5.022 1.225 -18.934 1.00 92.81 111 ASP A CA 1
ATOM 869 C C . ASP A 1 111 ? -4.014 2.151 -18.237 1.00 92.81 111 ASP A C 1
ATOM 871 O O . ASP A 1 111 ? -3.298 1.731 -17.330 1.00 92.81 111 ASP A O 1
ATOM 875 N N . ASP A 1 112 ? -4.012 3.432 -18.601 1.00 91.75 112 ASP A N 1
ATOM 876 C CA . ASP A 1 112 ? -3.138 4.455 -18.007 1.00 91.75 112 ASP A CA 1
ATOM 877 C C . ASP A 1 112 ? -3.676 5.025 -16.681 1.00 91.75 112 ASP A C 1
ATOM 879 O O . ASP A 1 112 ? -2.946 5.642 -15.911 1.00 91.75 112 ASP A O 1
ATOM 883 N N . ASN A 1 113 ? -4.955 4.791 -16.373 1.00 88.50 113 ASN A N 1
ATOM 884 C CA . ASN A 1 113 ? -5.595 5.285 -15.147 1.00 88.50 113 ASN A CA 1
ATOM 885 C C . ASN A 1 113 ? -5.396 4.365 -13.935 1.00 88.50 113 ASN A C 1
ATOM 887 O O . ASN A 1 113 ? -5.616 4.778 -12.796 1.00 88.50 113 ASN A O 1
ATOM 891 N N . LYS A 1 114 ? -5.067 3.089 -14.162 1.00 87.88 114 LYS A N 1
ATOM 892 C CA . LYS A 1 114 ? -4.952 2.102 -13.084 1.00 87.88 114 LYS A CA 1
ATOM 893 C C . LYS A 1 114 ? -3.547 2.117 -12.511 1.00 87.88 114 LYS A C 1
ATOM 895 O O . LYS A 1 114 ? -2.566 2.198 -13.238 1.00 87.88 114 LYS A O 1
ATOM 900 N N . ARG A 1 115 ? -3.459 1.968 -11.192 1.00 86.44 115 ARG A N 1
ATOM 901 C CA . ARG A 1 115 ? -2.180 1.888 -10.497 1.00 86.44 115 ARG A CA 1
ATOM 902 C C . ARG A 1 115 ? -1.484 0.553 -10.759 1.00 86.44 115 ARG A C 1
ATOM 904 O O . ARG A 1 115 ? -2.105 -0.505 -10.642 1.00 86.44 115 ARG A O 1
ATOM 911 N N . LEU A 1 116 ? -0.190 0.604 -11.059 1.00 89.56 116 LEU A N 1
ATOM 912 C CA . LEU A 1 116 ? 0.662 -0.574 -11.207 1.00 89.56 116 LEU A CA 1
ATOM 913 C C . LEU A 1 116 ? 1.293 -0.939 -9.865 1.00 89.56 116 LEU A C 1
ATOM 915 O O . LEU A 1 116 ? 1.854 -0.082 -9.188 1.00 89.56 116 LEU A O 1
ATOM 919 N N . TYR A 1 117 ? 1.245 -2.220 -9.496 1.00 90.00 117 TYR A N 1
ATOM 920 C CA . TYR A 1 117 ? 1.910 -2.727 -8.296 1.00 90.00 117 TYR A CA 1
ATOM 921 C C . TYR A 1 117 ? 3.174 -3.496 -8.668 1.00 90.00 117 TYR A C 1
ATOM 923 O O . TYR A 1 117 ? 3.118 -4.537 -9.324 1.00 90.00 117 TYR A O 1
ATOM 931 N N . PHE A 1 118 ? 4.319 -2.992 -8.220 1.00 89.38 118 PHE A N 1
ATOM 932 C CA . PHE A 1 118 ? 5.625 -3.583 -8.456 1.00 89.38 118 PHE A CA 1
ATOM 933 C C . PHE A 1 118 ? 6.158 -4.246 -7.183 1.00 89.38 118 PHE A C 1
ATOM 935 O O . PHE A 1 118 ? 6.519 -3.580 -6.210 1.00 89.38 118 PHE A O 1
ATOM 942 N N . TYR A 1 119 ? 6.191 -5.578 -7.184 1.00 90.69 119 TYR A N 1
ATOM 943 C CA . TYR A 1 119 ? 6.674 -6.374 -6.058 1.00 90.69 119 TYR A CA 1
ATOM 944 C C . TYR A 1 119 ? 8.175 -6.640 -6.185 1.00 90.69 119 TYR A C 1
ATOM 946 O O . TYR A 1 119 ? 8.630 -7.211 -7.175 1.00 90.69 119 TYR A O 1
ATOM 954 N N . ILE A 1 120 ? 8.940 -6.252 -5.165 1.00 89.44 120 ILE A N 1
ATOM 955 C CA . ILE A 1 120 ? 10.402 -6.335 -5.143 1.00 89.44 120 ILE A CA 1
ATOM 956 C C . ILE A 1 120 ? 10.833 -7.339 -4.073 1.00 89.44 120 ILE A C 1
ATOM 958 O O . ILE A 1 120 ? 10.470 -7.205 -2.903 1.00 89.44 120 ILE A O 1
ATOM 962 N N . ASN A 1 121 ? 11.633 -8.326 -4.478 1.00 89.25 121 ASN A N 1
ATOM 963 C CA . ASN A 1 121 ? 12.287 -9.286 -3.591 1.00 89.25 121 ASN A CA 1
ATOM 964 C C . ASN A 1 121 ? 13.674 -9.622 -4.150 1.00 89.25 121 ASN A C 1
ATOM 966 O O . ASN A 1 121 ? 13.779 -10.367 -5.124 1.00 89.25 121 ASN A O 1
ATOM 970 N N . GLY A 1 122 ? 14.728 -9.058 -3.565 1.00 85.50 122 GLY A N 1
ATOM 971 C CA . GLY A 1 122 ? 16.101 -9.331 -3.979 1.00 85.50 122 GLY A CA 1
ATOM 972 C C . GLY A 1 122 ? 17.039 -8.121 -3.952 1.00 85.50 122 GLY A C 1
ATOM 973 O O . GLY A 1 122 ? 16.634 -7.002 -3.620 1.00 85.50 122 GLY A O 1
ATOM 974 N N . PRO A 1 123 ? 18.320 -8.339 -4.296 1.00 85.12 123 PRO A N 1
ATOM 975 C CA . PRO A 1 123 ? 19.260 -7.266 -4.603 1.00 85.12 123 PRO A CA 1
ATOM 976 C C . PRO A 1 123 ? 18.972 -6.643 -5.978 1.00 85.12 123 PRO A C 1
ATOM 978 O O . PRO A 1 123 ? 18.446 -7.309 -6.866 1.00 85.12 123 PRO A O 1
ATOM 981 N N . GLY A 1 124 ? 19.347 -5.374 -6.168 1.00 82.12 124 GLY A N 1
ATOM 982 C CA . GLY A 1 124 ? 19.257 -4.686 -7.464 1.00 82.12 124 GLY A CA 1
ATOM 983 C C . GLY A 1 124 ? 20.623 -4.273 -8.014 1.00 82.12 124 GLY A C 1
ATOM 984 O O . GLY A 1 124 ? 21.469 -3.793 -7.251 1.00 82.12 124 GLY A O 1
ATOM 985 N N . ASP A 1 125 ? 20.793 -4.421 -9.330 1.00 84.31 125 ASP A N 1
ATOM 986 C CA . ASP A 1 125 ? 21.972 -4.008 -10.104 1.00 84.31 125 ASP A CA 1
ATOM 987 C C . ASP A 1 125 ? 21.782 -2.622 -10.738 1.00 84.31 125 ASP A C 1
ATOM 989 O O . ASP A 1 125 ? 20.667 -2.209 -11.044 1.00 84.31 125 ASP A O 1
ATOM 993 N N . LEU A 1 126 ? 22.878 -1.899 -10.987 1.00 84.81 126 LEU A N 1
ATOM 994 C CA . LEU A 1 126 ? 22.829 -0.478 -11.359 1.00 84.81 126 LEU A CA 1
ATOM 995 C C . LEU A 1 126 ? 22.080 -0.211 -12.671 1.00 84.81 126 LEU A C 1
ATOM 997 O O . LEU A 1 126 ? 21.100 0.524 -12.687 1.00 84.81 126 LEU A O 1
ATOM 1001 N N . THR A 1 127 ? 22.536 -0.802 -13.774 1.00 85.31 127 THR A N 1
ATOM 1002 C CA . THR A 1 127 ? 21.971 -0.561 -15.109 1.00 85.31 127 THR A CA 1
ATOM 1003 C C . THR A 1 127 ? 20.504 -0.993 -15.246 1.00 85.31 127 THR A C 1
ATOM 1005 O O . THR A 1 127 ? 19.708 -0.172 -15.700 1.00 85.31 127 THR A O 1
ATOM 1008 N N . PRO A 1 128 ? 20.097 -2.219 -14.852 1.00 86.19 128 PRO A N 1
ATOM 1009 C CA . PRO A 1 128 ? 18.700 -2.633 -14.973 1.00 86.19 128 PRO A CA 1
ATOM 1010 C C . PRO A 1 128 ? 17.776 -1.850 -14.036 1.00 86.19 128 PRO A C 1
ATOM 1012 O O . PRO A 1 128 ? 16.666 -1.509 -14.434 1.00 86.19 128 PRO A O 1
ATOM 1015 N N . SER A 1 129 ? 18.220 -1.527 -12.815 1.00 89.06 129 SER A N 1
ATOM 1016 C CA . SER A 1 129 ? 17.398 -0.753 -11.884 1.00 89.06 129 SER A CA 1
ATOM 1017 C C . SER A 1 129 ? 17.228 0.697 -12.320 1.00 89.06 129 SER A C 1
ATOM 1019 O O . SER A 1 129 ? 16.136 1.225 -12.165 1.00 89.06 129 SER A O 1
ATOM 1021 N N . LEU A 1 130 ? 18.249 1.332 -12.904 1.00 89.12 130 LEU A N 1
ATOM 1022 C CA . LEU A 1 130 ? 18.095 2.675 -13.471 1.00 89.12 130 LEU A CA 1
ATOM 1023 C C . LEU A 1 130 ? 17.154 2.682 -14.676 1.00 89.12 130 LEU A C 1
ATOM 1025 O O . LEU A 1 130 ? 16.317 3.565 -14.774 1.00 89.12 130 LEU A O 1
ATOM 1029 N N . ALA A 1 131 ? 17.217 1.664 -15.539 1.00 90.69 131 ALA A N 1
ATOM 1030 C CA . ALA A 1 131 ? 16.273 1.555 -16.647 1.00 90.69 131 ALA A CA 1
ATOM 1031 C C . ALA A 1 131 ? 14.824 1.409 -16.145 1.00 90.69 131 ALA A C 1
ATOM 1033 O O . ALA A 1 131 ? 13.932 2.081 -16.652 1.00 90.69 131 ALA A O 1
ATOM 1034 N N . ILE A 1 132 ? 14.592 0.580 -15.116 1.00 91.75 132 ILE A N 1
ATOM 1035 C CA . ILE A 1 132 ? 13.272 0.459 -14.473 1.00 91.75 132 ILE A CA 1
ATOM 1036 C C . ILE A 1 132 ? 12.845 1.795 -13.858 1.00 91.75 132 ILE A C 1
ATOM 1038 O O . ILE A 1 132 ? 11.715 2.218 -14.073 1.00 91.75 132 ILE A O 1
ATOM 1042 N N . TYR A 1 133 ? 13.740 2.481 -13.150 1.00 92.06 133 TYR A N 1
ATOM 1043 C CA . TYR A 1 133 ? 13.462 3.783 -12.544 1.00 92.06 133 TYR A CA 1
ATOM 1044 C C . TYR A 1 133 ? 13.046 4.834 -13.584 1.00 92.06 133 TYR A C 1
ATOM 1046 O O . TYR A 1 133 ? 11.987 5.439 -13.443 1.00 92.06 133 TYR A O 1
ATOM 1054 N N . ASP A 1 134 ? 13.819 4.981 -14.663 1.00 93.50 134 ASP A N 1
ATOM 1055 C CA . ASP A 1 134 ? 13.505 5.922 -15.742 1.00 93.50 134 ASP A CA 1
ATOM 1056 C C . ASP A 1 134 ? 12.148 5.595 -16.371 1.00 93.50 134 ASP A C 1
ATOM 1058 O O . ASP A 1 134 ? 11.369 6.492 -16.697 1.00 93.50 134 ASP A O 1
ATOM 1062 N N . THR A 1 135 ? 11.816 4.304 -16.505 1.00 91.94 135 THR A N 1
ATOM 1063 C CA . THR A 1 135 ? 10.484 3.946 -16.991 1.00 91.94 135 THR A CA 1
ATOM 1064 C C . THR A 1 135 ? 9.384 4.254 -15.995 1.00 91.94 135 THR A C 1
ATOM 1066 O O . THR A 1 135 ? 8.370 4.787 -16.423 1.00 91.94 135 THR A O 1
ATOM 1069 N N . MET A 1 136 ? 9.578 4.012 -14.696 1.00 92.38 136 MET A N 1
ATOM 1070 C CA . MET A 1 136 ? 8.593 4.363 -13.668 1.00 92.38 136 MET A CA 1
ATOM 1071 C C . MET A 1 136 ? 8.242 5.855 -13.703 1.00 92.38 136 MET A C 1
ATOM 1073 O O . MET A 1 136 ? 7.081 6.193 -13.512 1.00 92.38 136 MET A O 1
ATOM 1077 N N . GLU A 1 137 ? 9.213 6.728 -13.992 1.00 90.31 137 GLU A N 1
ATOM 1078 C CA . GLU A 1 137 ? 8.989 8.172 -14.148 1.00 90.31 137 GLU A CA 1
ATOM 1079 C C . GLU A 1 137 ? 8.326 8.537 -15.490 1.00 90.31 137 GLU A C 1
ATOM 1081 O O . GLU A 1 137 ? 7.605 9.528 -15.585 1.00 90.31 137 GLU A O 1
ATOM 1086 N N . SER A 1 138 ? 8.546 7.738 -16.538 1.00 91.81 138 SER A N 1
ATOM 1087 C CA . SER A 1 138 ? 7.980 7.984 -17.874 1.00 91.81 138 SER A CA 1
ATOM 1088 C C . SER A 1 138 ? 6.515 7.556 -18.040 1.00 91.81 138 SER A C 1
ATOM 1090 O O . SER A 1 138 ? 5.846 8.040 -18.956 1.00 91.81 138 SER A O 1
ATOM 1092 N N . LEU A 1 139 ? 6.034 6.624 -17.210 1.00 92.31 139 LEU A N 1
ATOM 1093 C CA . LEU A 1 139 ? 4.677 6.077 -17.305 1.00 92.31 139 LEU A CA 1
ATOM 1094 C C . LEU A 1 139 ? 3.648 7.101 -16.826 1.00 92.31 139 LEU A C 1
ATOM 1096 O O . LEU A 1 139 ? 3.911 7.905 -15.934 1.00 92.31 139 LEU A O 1
ATOM 1100 N N . LYS A 1 140 ? 2.448 7.051 -17.407 1.00 92.50 140 LYS A N 1
ATOM 1101 C CA . LYS A 1 140 ? 1.324 7.869 -16.935 1.00 92.50 140 LYS A CA 1
ATOM 1102 C C . LYS A 1 140 ? 0.653 7.230 -15.730 1.00 92.50 140 LYS A C 1
ATOM 1104 O O . LYS A 1 140 ? 0.187 7.941 -14.841 1.00 92.50 140 LYS A O 1
ATOM 1109 N N . SER A 1 141 ? 0.599 5.900 -15.720 1.00 90.81 141 SER A N 1
ATOM 1110 C CA . SER A 1 141 ? 0.034 5.137 -14.620 1.00 90.81 141 SER A CA 1
ATOM 1111 C C . SER A 1 141 ? 0.859 5.315 -13.340 1.00 90.81 141 SER A C 1
ATOM 1113 O O . SER A 1 141 ? 2.082 5.137 -13.386 1.00 90.81 141 SER A O 1
ATOM 1115 N N . PRO A 1 142 ? 0.221 5.576 -12.187 1.00 89.75 142 PRO A N 1
ATOM 1116 C CA . PRO A 1 142 ? 0.921 5.651 -10.912 1.00 89.75 142 PRO A CA 1
ATOM 1117 C C . PRO A 1 142 ? 1.542 4.286 -10.564 1.00 89.75 142 PRO A C 1
ATOM 1119 O O . PRO A 1 142 ? 0.875 3.252 -10.663 1.00 89.75 142 PRO A O 1
ATOM 1122 N N . VAL A 1 143 ? 2.813 4.246 -10.146 1.00 90.88 143 VAL A N 1
ATOM 1123 C CA . VAL A 1 143 ? 3.519 2.988 -9.814 1.00 90.88 143 VAL A CA 1
ATOM 1124 C C . VAL A 1 143 ? 3.724 2.873 -8.305 1.00 90.88 143 VAL A C 1
ATOM 1126 O O . VAL A 1 143 ? 4.494 3.616 -7.703 1.00 90.88 143 VAL A O 1
ATOM 1129 N N . GLY A 1 144 ? 3.049 1.914 -7.672 1.00 90.12 144 GLY A N 1
ATOM 1130 C CA . GLY A 1 144 ? 3.241 1.552 -6.269 1.00 90.12 144 GLY A CA 1
ATOM 1131 C C . GLY A 1 144 ? 4.236 0.409 -6.099 1.00 90.12 144 GLY A C 1
ATOM 1132 O O . GLY A 1 144 ? 4.131 -0.617 -6.764 1.00 90.12 144 GLY A O 1
ATOM 1133 N N . THR A 1 145 ? 5.186 0.553 -5.179 1.00 90.19 145 THR A N 1
ATOM 1134 C CA . THR A 1 145 ? 6.206 -0.466 -4.898 1.00 90.19 145 THR A CA 1
ATOM 1135 C C . THR A 1 145 ? 5.930 -1.189 -3.581 1.00 90.19 145 THR A C 1
ATOM 1137 O O . THR A 1 145 ? 5.585 -0.590 -2.560 1.00 90.19 145 THR A O 1
ATOM 1140 N N . HIS A 1 146 ? 6.100 -2.509 -3.588 1.00 89.62 146 HIS A N 1
ATOM 1141 C CA . HIS A 1 146 ? 5.907 -3.357 -2.416 1.00 89.62 146 HIS A CA 1
ATOM 1142 C C . HIS A 1 146 ? 7.109 -4.273 -2.216 1.00 89.62 146 HIS A C 1
ATOM 1144 O O . HIS A 1 146 ? 7.427 -5.101 -3.065 1.00 89.62 146 HIS A O 1
ATOM 1150 N N . CYS A 1 147 ? 7.771 -4.151 -1.067 1.00 87.69 147 CYS A N 1
ATOM 1151 C CA . CYS A 1 147 ? 8.841 -5.065 -0.686 1.00 87.69 147 CYS A CA 1
ATOM 1152 C C . CYS A 1 147 ? 8.238 -6.357 -0.131 1.00 87.69 147 CYS A C 1
ATOM 1154 O O . CYS A 1 147 ? 7.438 -6.316 0.806 1.00 87.69 147 CYS A O 1
ATOM 1156 N N . VAL A 1 148 ? 8.649 -7.499 -0.678 1.00 86.94 148 VAL A N 1
ATOM 1157 C CA . VAL A 1 148 ? 8.302 -8.825 -0.163 1.00 86.94 148 VAL A CA 1
ATOM 1158 C C . VAL A 1 148 ? 9.597 -9.531 0.215 1.00 86.94 148 VAL A C 1
ATOM 1160 O O . VAL A 1 148 ? 10.352 -9.949 -0.650 1.00 86.94 148 VAL A O 1
ATOM 1163 N N . GLY A 1 149 ? 9.866 -9.669 1.514 1.00 90.88 149 GLY A N 1
ATOM 1164 C CA . GLY A 1 149 ? 11.095 -10.294 2.010 1.00 90.88 149 GLY A CA 1
ATOM 1165 C C . GLY A 1 149 ? 12.199 -9.273 2.264 1.00 90.88 149 GLY A C 1
ATOM 1166 O O . GLY A 1 149 ? 12.227 -8.666 3.333 1.00 90.88 149 GLY A O 1
ATOM 1167 N N . TYR A 1 150 ? 13.121 -9.105 1.315 1.00 80.94 150 TYR A N 1
ATOM 1168 C CA . TYR A 1 150 ? 14.239 -8.170 1.449 1.00 80.94 150 TYR A CA 1
ATOM 1169 C C . TYR A 1 150 ? 14.498 -7.395 0.153 1.00 80.94 150 TYR A C 1
ATOM 1171 O O . TYR A 1 150 ? 14.389 -7.931 -0.946 1.00 80.94 150 TYR A O 1
ATOM 1179 N N . ALA A 1 151 ? 14.890 -6.130 0.297 1.00 87.44 151 ALA A N 1
ATOM 1180 C CA . ALA A 1 151 ? 15.323 -5.269 -0.797 1.00 87.44 151 ALA A CA 1
ATOM 1181 C C . ALA A 1 151 ? 16.512 -4.431 -0.315 1.00 87.44 151 ALA A C 1
ATOM 1183 O O . ALA A 1 151 ? 16.374 -3.613 0.593 1.00 87.44 151 ALA A O 1
ATOM 1184 N N . TYR A 1 152 ? 17.691 -4.659 -0.892 1.00 84.00 152 TYR A N 1
ATOM 1185 C CA . TYR A 1 152 ? 18.917 -3.923 -0.565 1.00 84.00 152 TYR A CA 1
ATOM 1186 C C . TYR A 1 152 ? 19.664 -3.515 -1.845 1.00 84.00 152 TYR A C 1
ATOM 1188 O O . TYR A 1 152 ? 19.343 -3.980 -2.940 1.00 84.00 152 TYR A O 1
ATOM 1196 N N . ASN A 1 153 ? 20.640 -2.608 -1.729 1.00 89.38 153 ASN A N 1
ATOM 1197 C CA . ASN A 1 153 ? 21.283 -1.920 -2.862 1.00 89.38 153 ASN A CA 1
ATOM 1198 C C . ASN A 1 153 ? 20.258 -1.151 -3.724 1.00 89.38 153 ASN A C 1
ATOM 1200 O O . ASN A 1 153 ? 19.399 -0.458 -3.176 1.00 89.38 153 ASN A O 1
ATOM 1204 N N . LEU A 1 154 ? 20.322 -1.252 -5.059 1.00 89.62 154 LEU A N 1
ATOM 1205 C CA . LEU A 1 154 ? 19.430 -0.502 -5.952 1.00 89.62 154 LEU A CA 1
ATOM 1206 C C . LEU A 1 154 ? 17.971 -0.975 -5.927 1.00 89.62 154 LEU A C 1
ATOM 1208 O O . LEU A 1 154 ? 17.083 -0.204 -6.279 1.00 89.62 154 LEU A O 1
ATOM 1212 N N . ALA A 1 155 ? 17.691 -2.181 -5.428 1.00 86.75 155 ALA A N 1
ATOM 1213 C CA . ALA A 1 155 ? 16.315 -2.606 -5.178 1.00 86.75 155 ALA A CA 1
ATOM 1214 C C . ALA A 1 155 ? 15.655 -1.765 -4.069 1.00 86.75 155 ALA A C 1
ATOM 1216 O O . ALA A 1 155 ? 14.472 -1.446 -4.153 1.00 86.75 155 ALA A O 1
ATOM 1217 N N . GLY A 1 156 ? 16.428 -1.345 -3.057 1.00 87.12 156 GLY A N 1
ATOM 1218 C CA . GLY A 1 156 ? 15.953 -0.419 -2.025 1.00 87.12 156 GLY A CA 1
ATOM 1219 C C . GLY A 1 156 ? 15.712 0.994 -2.567 1.00 87.12 156 GLY A C 1
ATOM 1220 O O . GLY A 1 156 ? 14.754 1.650 -2.166 1.00 87.12 156 GLY A O 1
ATOM 1221 N N . PHE A 1 157 ? 16.533 1.439 -3.523 1.00 89.81 157 PHE A N 1
ATOM 1222 C CA . PHE A 1 157 ? 16.312 2.699 -4.239 1.00 89.81 157 PHE A CA 1
ATOM 1223 C C . PHE A 1 157 ? 15.003 2.670 -5.039 1.00 89.81 157 PHE A C 1
ATOM 1225 O O . PHE A 1 157 ? 14.184 3.571 -4.890 1.00 89.81 157 PHE A O 1
ATOM 1232 N N . LEU A 1 158 ? 14.756 1.600 -5.803 1.00 89.44 158 LEU A N 1
ATOM 1233 C CA . LEU A 1 158 ? 13.494 1.412 -6.528 1.00 89.44 158 LEU A CA 1
ATOM 1234 C C . LEU A 1 158 ? 12.281 1.380 -5.595 1.00 89.44 158 LEU A C 1
ATOM 1236 O O . LEU A 1 158 ? 11.251 1.967 -5.906 1.00 89.44 158 LEU A O 1
ATOM 1240 N N . LEU A 1 159 ? 12.405 0.743 -4.427 1.00 88.31 159 LEU A N 1
ATOM 1241 C CA . LEU A 1 159 ? 11.346 0.749 -3.422 1.00 88.31 159 LEU A CA 1
ATOM 1242 C C . LEU A 1 159 ? 10.999 2.180 -2.985 1.00 88.31 159 LEU A C 1
ATOM 1244 O O . LEU A 1 159 ? 9.823 2.513 -2.892 1.00 88.31 159 LEU A O 1
ATOM 1248 N N . ALA A 1 160 ? 12.008 3.020 -2.748 1.00 86.06 160 ALA A N 1
ATOM 1249 C CA . ALA A 1 160 ? 11.820 4.412 -2.344 1.00 86.06 160 ALA A CA 1
ATOM 1250 C C . ALA A 1 160 ? 11.319 5.319 -3.481 1.00 86.06 160 ALA A C 1
ATOM 1252 O O . ALA A 1 160 ? 10.680 6.330 -3.203 1.00 86.06 160 ALA A O 1
ATOM 1253 N N . ALA A 1 161 ? 11.609 4.961 -4.733 1.00 88.06 161 ALA A N 1
ATOM 1254 C CA . ALA A 1 161 ? 11.162 5.675 -5.926 1.00 88.06 161 ALA A CA 1
ATOM 1255 C C . ALA A 1 161 ? 9.673 5.479 -6.243 1.00 88.06 161 ALA A C 1
ATOM 1257 O O . ALA A 1 161 ? 9.101 6.266 -6.991 1.00 88.06 161 ALA A O 1
ATOM 1258 N N . GLY A 1 162 ? 9.050 4.426 -5.705 1.00 84.44 162 GLY A N 1
ATOM 1259 C CA . GLY A 1 162 ? 7.625 4.184 -5.892 1.00 84.44 162 GLY A CA 1
ATOM 1260 C C . GLY A 1 162 ? 6.775 5.324 -5.347 1.00 84.44 162 GLY A C 1
ATOM 1261 O O . GLY A 1 162 ? 7.086 5.932 -4.320 1.00 84.44 162 GLY A O 1
ATOM 1262 N N . GLU A 1 163 ? 5.666 5.593 -6.024 1.00 81.38 163 GLU A N 1
ATOM 1263 C CA . GLU A 1 163 ? 4.750 6.633 -5.602 1.00 81.38 163 GLU A CA 1
ATOM 1264 C C . GLU A 1 163 ? 4.167 6.289 -4.233 1.00 81.38 163 GLU A C 1
ATOM 1266 O O . GLU A 1 163 ? 3.806 5.140 -3.931 1.00 81.38 163 GLU A O 1
ATOM 1271 N N . LYS A 1 164 ? 4.091 7.302 -3.371 1.00 66.62 164 LYS A N 1
ATOM 1272 C CA . LYS A 1 164 ? 3.544 7.139 -2.031 1.00 66.62 164 LYS A CA 1
ATOM 1273 C C . LYS A 1 164 ? 2.105 6.655 -2.169 1.00 66.62 164 LYS A C 1
ATOM 1275 O O . LYS A 1 164 ? 1.347 7.176 -2.973 1.00 66.62 164 LYS A O 1
ATOM 1280 N N . ALA A 1 165 ? 1.748 5.608 -1.431 1.00 62.66 165 ALA A N 1
ATOM 1281 C CA . ALA A 1 165 ? 0.433 5.000 -1.560 1.00 62.66 165 ALA A CA 1
ATOM 1282 C C . ALA A 1 165 ? -0.661 5.932 -1.021 1.00 62.66 165 ALA A C 1
ATOM 1284 O O . ALA A 1 165 ? -1.051 5.838 0.144 1.00 62.66 165 ALA A O 1
ATOM 1285 N N . ASP A 1 166 ? -1.160 6.808 -1.888 1.00 63.03 166 ASP A N 1
ATOM 1286 C CA . ASP A 1 166 ? -2.345 7.621 -1.640 1.00 63.03 166 ASP A CA 1
ATOM 1287 C C . ASP A 1 166 ? -3.557 6.735 -1.337 1.00 63.03 166 ASP A C 1
ATOM 1289 O O . ASP A 1 166 ? -4.379 7.099 -0.506 1.00 63.03 166 ASP A O 1
ATOM 1293 N N . ASP A 1 167 ? -3.592 5.508 -1.862 1.00 61.16 167 ASP A N 1
ATOM 1294 C CA . ASP A 1 167 ? -4.605 4.501 -1.525 1.00 61.16 167 ASP A CA 1
ATOM 1295 C C . ASP A 1 167 ? -4.581 4.117 -0.042 1.00 61.16 167 ASP A C 1
ATOM 1297 O O . ASP A 1 167 ? -5.621 4.091 0.600 1.00 61.16 167 ASP A O 1
ATOM 1301 N N . ILE A 1 168 ? -3.401 3.881 0.554 1.00 72.06 168 ILE A N 1
ATOM 1302 C CA . ILE A 1 168 ? -3.306 3.548 1.990 1.00 72.06 168 ILE A CA 1
ATOM 1303 C C . ILE A 1 168 ? -3.812 4.722 2.823 1.00 72.06 168 ILE A C 1
ATOM 1305 O O . ILE A 1 168 ? -4.477 4.531 3.838 1.00 72.06 168 ILE A O 1
ATOM 1309 N N . ARG A 1 169 ? -3.504 5.947 2.391 1.00 72.88 169 ARG A N 1
ATOM 1310 C CA . ARG A 1 169 ? -3.993 7.159 3.043 1.00 72.88 169 ARG A CA 1
ATOM 1311 C C . ARG A 1 169 ? -5.510 7.294 2.891 1.00 72.88 169 ARG A C 1
ATOM 1313 O O . ARG A 1 169 ? -6.168 7.611 3.874 1.00 72.88 169 ARG A O 1
ATOM 1320 N N . ASN A 1 170 ? -6.058 7.048 1.705 1.00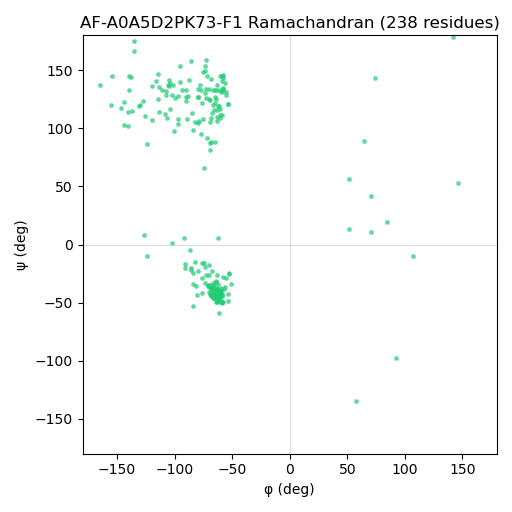 75.50 170 ASN A N 1
ATOM 1321 C CA . ASN A 1 170 ? -7.488 7.156 1.423 1.00 75.50 170 ASN A CA 1
ATOM 1322 C C . ASN A 1 170 ? -8.287 6.093 2.178 1.00 75.50 170 ASN A C 1
ATOM 1324 O O . ASN A 1 170 ? -9.246 6.435 2.863 1.00 75.50 170 ASN A O 1
ATOM 1328 N N . GLU A 1 171 ? -7.835 4.842 2.157 1.00 77.44 171 GLU A N 1
ATOM 1329 C CA . GLU A 1 171 ? -8.447 3.751 2.919 1.00 77.44 171 GLU A CA 1
ATOM 1330 C C . GLU A 1 171 ? -8.348 3.993 4.430 1.00 77.44 171 GLU A C 1
ATOM 1332 O O . GLU A 1 171 ? -9.316 3.801 5.163 1.00 77.44 171 GLU A O 1
ATOM 1337 N N . ALA A 1 172 ? -7.208 4.494 4.921 1.00 84.88 172 ALA A N 1
ATOM 1338 C CA . ALA A 1 172 ? -7.084 4.887 6.323 1.00 84.88 172 ALA A CA 1
ATOM 1339 C C . ALA A 1 172 ? -8.050 6.026 6.688 1.00 84.88 172 ALA A C 1
ATOM 1341 O O . ALA A 1 172 ? -8.656 5.988 7.758 1.00 84.88 172 ALA A O 1
ATOM 1342 N N . ASN A 1 173 ? -8.225 7.018 5.811 1.00 86.62 173 ASN A N 1
ATOM 1343 C CA . ASN A 1 173 ? -9.158 8.121 6.034 1.00 86.62 173 ASN A CA 1
ATOM 1344 C C . ASN A 1 173 ? -10.618 7.642 6.054 1.00 86.62 173 ASN A C 1
ATOM 1346 O O . ASN A 1 173 ? -11.381 8.082 6.913 1.00 86.62 173 ASN A O 1
ATOM 1350 N N . GLU A 1 174 ? -11.009 6.727 5.164 1.00 87.81 174 GLU A N 1
ATOM 1351 C CA . GLU A 1 174 ? -12.357 6.144 5.172 1.00 87.81 174 GLU A CA 1
ATOM 1352 C C . GLU A 1 174 ? -12.588 5.263 6.410 1.00 87.81 174 GLU A C 1
ATOM 1354 O O . GLU A 1 174 ? -13.644 5.350 7.038 1.00 87.81 174 GLU A O 1
ATOM 1359 N N . LEU A 1 175 ? -11.587 4.494 6.854 1.00 88.00 175 LEU A N 1
ATOM 1360 C CA . LEU A 1 175 ? -11.665 3.760 8.122 1.00 88.00 175 LEU A CA 1
ATOM 1361 C C . LEU A 1 175 ? -11.857 4.695 9.318 1.00 88.00 175 LEU A C 1
ATOM 1363 O O . LEU A 1 175 ? -12.703 4.423 10.169 1.00 88.00 175 LEU A O 1
ATOM 1367 N N . LEU A 1 176 ? -11.112 5.801 9.382 1.00 89.75 176 LEU A N 1
ATOM 1368 C CA . LEU A 1 176 ? -11.275 6.805 10.436 1.00 89.75 176 LEU A CA 1
ATOM 1369 C C . LEU A 1 176 ? -12.679 7.416 10.404 1.00 89.75 176 LEU A C 1
ATOM 1371 O O . LEU A 1 176 ? -13.331 7.497 11.440 1.00 89.75 176 LEU A O 1
ATOM 1375 N N . ARG A 1 177 ? -13.192 7.740 9.213 1.00 93.38 177 ARG A N 1
ATOM 1376 C CA . ARG A 1 177 ? -14.555 8.250 9.032 1.00 93.38 177 ARG A CA 1
ATOM 1377 C C . ARG A 1 177 ? -15.618 7.271 9.540 1.00 93.38 177 ARG A C 1
ATOM 1379 O O . ARG A 1 177 ? -16.575 7.691 10.190 1.00 93.38 177 ARG A O 1
ATOM 1386 N N . ILE A 1 178 ? -15.462 5.976 9.257 1.00 93.69 178 ILE A N 1
ATOM 1387 C CA . ILE A 1 178 ? -16.368 4.924 9.743 1.00 93.69 178 ILE A CA 1
ATOM 1388 C C . ILE A 1 178 ? -16.272 4.789 11.267 1.00 93.69 178 ILE A C 1
ATOM 1390 O O . ILE A 1 178 ? -17.300 4.692 11.936 1.00 93.69 178 ILE A O 1
ATOM 1394 N N . ILE A 1 179 ? -15.059 4.797 11.826 1.00 92.56 179 ILE A N 1
ATOM 1395 C CA . ILE A 1 179 ? -14.834 4.723 13.277 1.00 92.56 179 ILE A CA 1
ATOM 1396 C C . ILE A 1 179 ? -15.505 5.904 13.984 1.00 92.56 179 ILE A C 1
ATOM 1398 O O . ILE A 1 179 ? -16.258 5.693 14.935 1.00 92.56 179 ILE A O 1
ATOM 1402 N N . ASP A 1 180 ? -15.303 7.123 13.486 1.00 93.88 180 ASP A N 1
ATOM 1403 C CA . ASP A 1 180 ? -15.907 8.331 14.046 1.00 93.88 180 ASP A CA 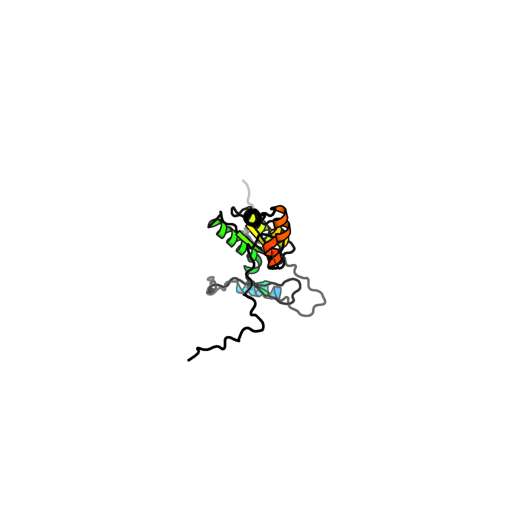1
ATOM 1404 C C . ASP A 1 180 ? -17.437 8.269 13.991 1.00 93.88 180 ASP A C 1
ATOM 1406 O O . ASP A 1 180 ? -18.113 8.599 14.968 1.00 93.88 180 ASP A O 1
ATOM 1410 N N . TYR A 1 181 ? -18.001 7.791 12.878 1.00 94.56 181 TYR A N 1
ATOM 1411 C CA . TYR A 1 181 ? -19.441 7.571 12.750 1.00 94.56 181 TYR A CA 1
ATOM 1412 C C . TYR A 1 181 ? -19.965 6.585 13.806 1.00 94.56 181 TYR A C 1
ATOM 1414 O O . TYR A 1 181 ? -20.914 6.897 14.526 1.00 94.56 181 TYR A O 1
ATOM 1422 N N . LEU A 1 182 ? -19.319 5.424 13.953 1.00 93.38 182 LEU A N 1
ATOM 1423 C CA . LEU A 1 182 ? -19.719 4.405 14.927 1.00 93.38 182 LEU A CA 1
ATOM 1424 C C . LEU A 1 182 ? -19.613 4.907 16.369 1.00 93.38 182 LEU A C 1
ATOM 1426 O O . LEU A 1 182 ? -20.483 4.617 17.187 1.00 93.38 182 LEU A O 1
ATOM 1430 N N . PHE A 1 183 ? -18.564 5.657 16.701 1.00 94.56 183 PHE A N 1
ATOM 1431 C CA . PHE A 1 183 ? -18.380 6.190 18.049 1.00 94.56 183 PHE A CA 1
ATOM 1432 C C . PHE A 1 183 ? -19.376 7.291 18.386 1.00 94.56 183 PHE A C 1
ATOM 1434 O O . PHE A 1 183 ? -19.856 7.330 19.519 1.00 94.56 183 PHE A O 1
ATOM 1441 N N . ASN A 1 184 ? -19.741 8.133 17.420 1.00 94.88 184 ASN A N 1
ATOM 1442 C CA . ASN A 1 184 ? -20.813 9.107 17.600 1.00 94.88 184 ASN A CA 1
ATOM 1443 C C . ASN A 1 184 ? -22.164 8.418 17.827 1.00 94.88 184 ASN A C 1
ATOM 1445 O O . ASN A 1 184 ? -22.891 8.779 18.750 1.00 94.88 184 ASN A O 1
ATOM 1449 N N . GLU A 1 185 ? -22.471 7.383 17.051 1.00 94.88 185 GLU A N 1
ATOM 1450 C CA . GLU A 1 185 ? -23.716 6.627 17.203 1.00 94.88 185 GLU A CA 1
ATOM 1451 C C . GLU A 1 185 ? -23.775 5.892 18.554 1.00 94.88 185 GLU A C 1
ATOM 1453 O O . GLU A 1 185 ? -24.782 5.921 19.264 1.00 94.88 185 GLU A O 1
ATOM 1458 N N . LEU A 1 186 ? -22.662 5.281 18.970 1.00 92.56 186 LEU A N 1
ATOM 1459 C CA . LEU A 1 186 ? -22.544 4.672 20.294 1.00 92.56 186 LEU A CA 1
ATOM 1460 C C . LEU A 1 186 ? -22.678 5.711 21.410 1.00 92.56 186 LEU A C 1
ATOM 1462 O O . LEU A 1 186 ? -23.300 5.410 22.426 1.00 92.56 186 LEU A O 1
ATOM 1466 N N . ALA A 1 187 ? -22.144 6.922 21.241 1.00 94.81 187 ALA A N 1
ATOM 1467 C CA . ALA A 1 187 ? -22.285 8.002 22.218 1.00 94.81 187 ALA A CA 1
ATOM 1468 C C . ALA A 1 187 ? -23.753 8.385 22.422 1.00 94.81 187 ALA A C 1
ATOM 1470 O O . ALA A 1 187 ? -24.205 8.483 23.562 1.00 94.81 187 ALA A O 1
ATOM 1471 N N . ILE A 1 188 ? -24.508 8.525 21.329 1.00 94.69 188 ILE A N 1
ATOM 1472 C CA . ILE A 1 188 ? -25.939 8.850 21.367 1.00 94.69 188 ILE A CA 1
ATOM 1473 C C . ILE A 1 188 ? -26.724 7.746 22.084 1.00 94.69 188 ILE A C 1
ATOM 1475 O O . ILE A 1 188 ? -27.502 8.037 22.991 1.00 94.69 188 ILE A O 1
ATOM 1479 N N . ASN A 1 189 ? -26.482 6.483 21.730 1.00 94.38 189 ASN A N 1
ATOM 1480 C CA . ASN A 1 189 ? -27.246 5.354 22.266 1.00 94.38 189 ASN A CA 1
ATOM 1481 C C . ASN A 1 189 ? -26.894 5.014 23.723 1.00 94.38 189 ASN A C 1
ATOM 1483 O O . ASN A 1 189 ? -27.762 4.606 24.487 1.00 94.38 189 ASN A O 1
ATOM 1487 N N . THR A 1 190 ? -25.633 5.196 24.126 1.00 92.25 190 THR A N 1
ATOM 1488 C CA . THR A 1 190 ? -25.174 4.900 25.497 1.00 92.25 190 THR A CA 1
ATOM 1489 C C . THR A 1 190 ? -25.264 6.096 26.448 1.00 92.25 190 THR A C 1
ATOM 1491 O O . THR A 1 190 ? -25.163 5.926 27.663 1.00 92.25 190 THR A O 1
ATOM 1494 N N . GLY A 1 191 ? -25.402 7.316 25.918 1.00 92.81 191 GLY A N 1
ATOM 1495 C CA . GLY A 1 191 ? -25.335 8.564 26.682 1.00 92.81 191 GLY A CA 1
ATOM 1496 C C . GLY A 1 191 ? -23.932 8.920 27.197 1.00 92.81 191 GLY A C 1
ATOM 1497 O O . GLY A 1 191 ? -23.793 9.811 28.035 1.00 92.81 191 GLY A O 1
ATOM 1498 N N . GLN A 1 192 ? -22.884 8.223 26.744 1.00 92.25 192 GLN A N 1
ATOM 1499 C CA . GLN A 1 192 ? -21.497 8.507 27.125 1.00 92.25 192 GLN A CA 1
ATOM 1500 C C . GLN A 1 192 ? -20.888 9.597 26.232 1.00 92.25 192 GLN A C 1
ATOM 1502 O O . GLN A 1 192 ? -21.315 9.811 25.100 1.00 92.25 192 GLN A O 1
ATOM 1507 N N . SER A 1 193 ? -19.837 10.269 26.710 1.00 95.19 193 SER A N 1
ATOM 1508 C CA . SER A 1 193 ? -19.091 11.210 25.871 1.00 95.19 193 SER A CA 1
ATOM 1509 C C . SER A 1 193 ? -18.249 10.484 24.814 1.00 95.19 193 SER A C 1
ATOM 1511 O O . SER A 1 193 ? -17.668 9.425 25.075 1.00 95.19 193 SER A O 1
ATOM 1513 N N . VAL A 1 194 ? -18.122 11.093 23.631 1.00 93.38 194 VAL A N 1
ATOM 1514 C CA . VAL A 1 194 ? -17.338 10.558 22.501 1.00 93.38 194 VAL A CA 1
ATOM 1515 C C . VAL A 1 194 ? -15.877 10.310 22.897 1.00 93.38 194 VAL A C 1
ATOM 1517 O O . VAL A 1 194 ? -15.296 9.290 22.538 1.00 93.38 194 VAL A O 1
ATOM 1520 N N 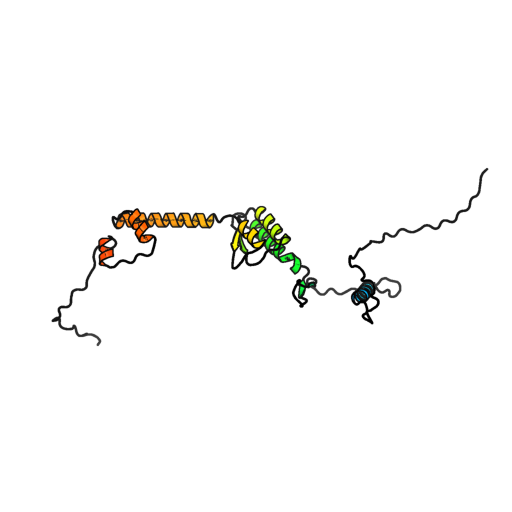. GLU A 1 195 ? -15.283 11.189 23.709 1.00 92.69 195 GLU A N 1
ATOM 1521 C CA . GLU A 1 195 ? -13.911 11.030 24.215 1.00 92.69 195 GLU A CA 1
ATOM 1522 C C . GLU A 1 195 ? -13.741 9.787 25.101 1.00 92.69 195 GLU A C 1
ATOM 1524 O O . GLU A 1 195 ? -12.727 9.087 25.019 1.00 92.69 195 GLU A O 1
ATOM 1529 N N . LYS A 1 196 ? -14.741 9.483 25.939 1.00 92.69 196 LYS A N 1
ATOM 1530 C CA . LYS A 1 196 ? -14.721 8.305 26.811 1.00 92.69 196 LYS A CA 1
ATOM 1531 C C . LYS A 1 196 ? -14.827 7.022 25.992 1.00 92.69 196 LYS A C 1
ATOM 1533 O O . LYS A 1 196 ? -14.073 6.087 26.257 1.00 92.69 196 LYS A O 1
ATOM 1538 N N . ILE A 1 197 ? -15.696 7.001 24.979 1.00 93.00 197 ILE A N 1
ATOM 1539 C CA . ILE A 1 197 ? -15.843 5.876 24.044 1.00 93.00 197 ILE A CA 1
ATOM 1540 C C . ILE A 1 197 ? -14.558 5.667 23.247 1.00 93.00 197 ILE A C 1
ATOM 1542 O O . ILE A 1 197 ? -14.051 4.550 23.214 1.00 93.00 197 ILE A O 1
ATOM 1546 N N . ASN A 1 198 ? -13.975 6.734 22.697 1.00 91.75 198 ASN A N 1
ATOM 1547 C CA . ASN A 1 198 ? -12.689 6.690 21.999 1.00 91.75 198 ASN A CA 1
ATOM 1548 C C . ASN A 1 198 ? -11.594 6.050 22.859 1.00 91.75 198 ASN A C 1
ATOM 1550 O O . ASN A 1 198 ? -10.884 5.146 22.422 1.00 91.75 198 ASN A O 1
ATOM 1554 N N . LYS A 1 199 ? -11.472 6.484 24.117 1.00 91.50 199 LYS A N 1
ATOM 1555 C CA . LYS A 1 199 ? -10.474 5.940 25.043 1.00 91.50 199 LYS A CA 1
ATOM 1556 C C . LYS A 1 199 ? -10.738 4.469 25.362 1.00 91.50 199 LYS A C 1
ATOM 1558 O O . LYS A 1 199 ? -9.808 3.662 25.342 1.00 91.50 199 LYS A O 1
ATOM 1563 N N . ASP A 1 200 ? -11.991 4.127 25.635 1.00 90.31 200 ASP A N 1
ATOM 1564 C CA . ASP A 1 200 ? -12.409 2.784 26.027 1.00 90.31 200 ASP A CA 1
ATOM 1565 C C . ASP A 1 200 ? -12.349 1.763 24.881 1.00 90.31 200 ASP A C 1
ATOM 1567 O O . ASP A 1 200 ? -12.026 0.604 25.136 1.00 90.31 200 ASP A O 1
ATOM 1571 N N . LEU A 1 201 ? -12.638 2.185 23.646 1.00 86.88 201 LEU A N 1
ATOM 1572 C CA . LEU A 1 201 ? -12.679 1.346 22.443 1.00 86.88 201 LEU A CA 1
ATOM 1573 C C . LEU A 1 201 ? -11.437 1.482 21.553 1.00 86.88 201 LEU A C 1
ATOM 1575 O O . LEU A 1 201 ? -11.329 0.778 20.552 1.00 86.88 201 LEU A O 1
ATOM 1579 N N . SER A 1 202 ? -10.455 2.303 21.946 1.00 84.69 202 SER A N 1
ATOM 1580 C CA . SER A 1 202 ? -9.117 2.329 21.326 1.00 84.69 202 SER A CA 1
ATOM 1581 C C . SER A 1 202 ? -8.460 0.943 21.279 1.00 84.69 202 SER A C 1
ATOM 1583 O O . SER A 1 202 ? -7.586 0.672 20.455 1.00 84.69 202 SER A O 1
ATOM 1585 N N . ARG A 1 203 ? -8.881 0.051 22.181 1.00 87.50 203 ARG A N 1
ATOM 1586 C CA . ARG A 1 203 ? -8.558 -1.372 22.200 1.00 87.50 203 ARG A CA 1
ATOM 1587 C C . ARG A 1 203 ? -9.816 -2.181 22.482 1.00 87.50 203 ARG A C 1
ATOM 1589 O O . ARG A 1 203 ? -10.879 -1.661 22.804 1.00 87.50 203 ARG A O 1
ATOM 1596 N N . MET A 1 204 ? -9.667 -3.498 22.429 1.00 85.88 204 MET A N 1
ATOM 1597 C CA . MET A 1 204 ? -10.736 -4.423 22.773 1.00 85.88 204 MET A CA 1
ATOM 1598 C C . MET A 1 204 ? -11.042 -4.370 24.282 1.00 85.88 204 MET A C 1
ATOM 1600 O O . MET A 1 204 ? -10.261 -4.864 25.099 1.00 85.88 204 MET A O 1
ATOM 1604 N N . LYS A 1 205 ? -12.192 -3.798 24.653 1.00 88.25 205 LYS A N 1
ATOM 1605 C CA . LYS A 1 205 ? -12.709 -3.771 26.029 1.00 88.25 205 LYS A CA 1
ATOM 1606 C C . LYS A 1 205 ? -13.818 -4.807 26.195 1.00 88.25 205 LYS A C 1
ATOM 1608 O O . LYS A 1 205 ? -14.757 -4.861 25.409 1.00 88.25 205 LYS A O 1
ATOM 1613 N N . ARG A 1 206 ? -13.703 -5.648 27.225 1.00 91.12 206 ARG A N 1
ATOM 1614 C CA . ARG A 1 206 ? -14.711 -6.658 27.582 1.00 91.12 206 ARG A CA 1
ATOM 1615 C C . ARG A 1 206 ? -15.546 -6.160 28.755 1.00 91.12 206 ARG A C 1
ATOM 1617 O O . ARG A 1 206 ? -14.985 -5.646 29.718 1.00 91.12 206 ARG A O 1
ATOM 1624 N N . PHE A 1 207 ? -16.859 -6.357 28.683 1.00 91.50 207 PHE A N 1
ATOM 1625 C CA . PHE A 1 207 ? -17.803 -5.953 29.723 1.00 91.50 207 PHE A CA 1
ATOM 1626 C C . PHE A 1 207 ? -18.438 -7.174 30.390 1.00 91.50 207 PHE A C 1
ATOM 1628 O O . PHE A 1 207 ? -18.894 -8.094 29.711 1.00 91.50 207 PHE A O 1
ATOM 1635 N N . ASN A 1 208 ? -18.518 -7.159 31.722 1.00 95.19 208 ASN A N 1
ATOM 1636 C CA . ASN A 1 208 ? -19.452 -8.020 32.450 1.00 95.19 208 ASN A CA 1
ATOM 1637 C C . ASN A 1 208 ? -20.889 -7.510 32.275 1.00 95.19 208 ASN A C 1
ATOM 1639 O O . ASN A 1 208 ? -21.097 -6.326 32.027 1.00 95.19 208 ASN A O 1
ATOM 1643 N N . ALA A 1 209 ? -21.891 -8.369 32.484 1.00 93.69 209 ALA A N 1
ATOM 1644 C CA . ALA A 1 209 ? -23.299 -7.995 32.304 1.00 93.69 209 ALA A CA 1
ATOM 1645 C C . ALA A 1 209 ? -23.697 -6.733 33.098 1.00 93.69 209 ALA A C 1
ATOM 1647 O O . ALA A 1 209 ? -24.355 -5.851 32.561 1.00 93.69 209 ALA A O 1
ATOM 1648 N N . GLN A 1 210 ? -23.250 -6.604 34.353 1.00 93.62 210 GLN A N 1
ATOM 1649 C CA . GLN A 1 210 ? -23.499 -5.402 35.166 1.00 93.62 210 GLN A CA 1
ATOM 1650 C C . GLN A 1 210 ? -22.809 -4.157 34.600 1.00 93.62 210 GLN A C 1
ATOM 1652 O O . GLN A 1 210 ? -23.428 -3.107 34.503 1.00 93.62 210 GLN A O 1
ATOM 1657 N N . GLN A 1 211 ? -21.561 -4.294 34.155 1.00 93.62 211 GLN A N 1
ATOM 1658 C CA . GLN A 1 211 ? -20.810 -3.185 33.568 1.00 93.62 211 GLN A CA 1
ATOM 1659 C C . GLN A 1 211 ? -21.420 -2.732 32.240 1.00 93.62 211 GLN A C 1
ATOM 1661 O O . GLN A 1 211 ? -21.428 -1.544 31.957 1.00 93.62 211 GLN A O 1
ATOM 1666 N N . ALA A 1 212 ? -21.947 -3.656 31.431 1.00 93.56 212 ALA A N 1
ATOM 1667 C CA . ALA A 1 212 ? -22.636 -3.323 30.187 1.00 93.56 212 ALA A CA 1
ATOM 1668 C C . ALA A 1 212 ? -23.926 -2.529 30.447 1.00 93.56 212 ALA A C 1
ATOM 1670 O O . ALA A 1 212 ? -24.223 -1.596 29.705 1.00 93.56 212 ALA A O 1
ATOM 1671 N N . LEU A 1 213 ? -24.658 -2.872 31.515 1.00 93.38 213 LEU A N 1
ATOM 1672 C CA . LEU A 1 213 ? -25.847 -2.137 31.951 1.00 93.38 213 LEU A CA 1
ATOM 1673 C C . LEU A 1 213 ? -25.476 -0.711 32.381 1.00 93.38 213 LEU A C 1
ATOM 1675 O O . LEU A 1 213 ? -26.062 0.251 31.903 1.00 93.38 213 LEU A O 1
ATOM 1679 N N . GLU A 1 214 ? -24.455 -0.569 33.230 1.00 92.44 214 GLU A N 1
ATOM 1680 C CA . GLU A 1 214 ? -23.957 0.737 33.692 1.00 92.44 214 GLU A CA 1
ATOM 1681 C C . GLU A 1 214 ? -23.383 1.593 32.557 1.00 92.44 214 GLU A C 1
ATOM 1683 O O . GLU A 1 214 ? -23.465 2.819 32.593 1.00 92.44 214 GLU A O 1
ATOM 1688 N N . TYR A 1 215 ? -22.795 0.955 31.544 1.00 92.44 215 TYR A N 1
ATOM 1689 C CA . TYR A 1 215 ? -22.262 1.648 30.377 1.00 92.44 215 TYR A CA 1
ATOM 1690 C C . TYR A 1 215 ? -23.360 2.146 29.430 1.00 92.44 215 TYR A C 1
ATOM 1692 O O . TYR A 1 215 ? -23.066 2.995 28.595 1.00 92.44 215 TYR A O 1
ATOM 1700 N N . GLY A 1 216 ? -24.595 1.648 29.560 1.00 92.50 216 GLY A N 1
ATOM 1701 C CA . GLY A 1 216 ? -25.709 1.966 28.663 1.00 92.50 216 GLY A CA 1
ATOM 1702 C C . GLY A 1 216 ? -25.752 1.103 27.398 1.00 92.50 216 GLY A C 1
ATOM 1703 O O . GLY A 1 216 ? -26.366 1.494 26.416 1.00 92.50 216 GLY A O 1
ATOM 1704 N N . LEU A 1 217 ? -25.082 -0.058 27.393 1.00 92.88 217 LEU A N 1
ATOM 1705 C CA . LEU A 1 217 ? -25.102 -0.997 26.258 1.00 92.88 217 LEU A CA 1
ATOM 1706 C C . LEU A 1 217 ? -26.316 -1.932 26.283 1.00 92.88 217 LEU A C 1
ATOM 1708 O O . LEU A 1 217 ? -26.673 -2.498 25.253 1.00 92.88 217 LEU A O 1
ATOM 1712 N N . ILE A 1 218 ? -26.899 -2.160 27.463 1.00 93.19 218 ILE A N 1
ATOM 1713 C CA . ILE A 1 218 ? -28.054 -3.040 27.660 1.00 93.19 218 ILE A CA 1
ATOM 1714 C C . ILE A 1 218 ? -29.031 -2.414 28.656 1.00 93.19 218 ILE A C 1
ATOM 1716 O O . ILE A 1 218 ? -28.611 -1.824 29.648 1.00 93.19 218 ILE A O 1
ATOM 1720 N N . ASP A 1 219 ? -30.331 -2.622 28.446 1.00 92.81 219 ASP A N 1
ATOM 1721 C CA . ASP A 1 219 ? -31.368 -2.040 29.312 1.00 92.81 219 ASP A CA 1
ATOM 1722 C C . ASP A 1 219 ? -31.641 -2.872 30.570 1.00 92.81 219 ASP A C 1
ATOM 1724 O O . ASP A 1 219 ? -31.994 -2.348 31.627 1.00 92.81 219 ASP A O 1
ATOM 1728 N N . ARG A 1 220 ? -31.534 -4.206 30.467 1.00 92.62 220 ARG A N 1
ATOM 1729 C CA . ARG A 1 220 ? -31.827 -5.122 31.578 1.00 92.62 220 ARG A CA 1
ATOM 1730 C C . ARG A 1 220 ? -31.089 -6.448 31.473 1.00 92.62 220 ARG A C 1
ATOM 1732 O O . ARG A 1 220 ? -30.968 -7.035 30.401 1.00 92.62 220 ARG A O 1
ATOM 1739 N N . ILE A 1 221 ? -30.696 -6.981 32.628 1.00 93.75 221 ILE A N 1
ATOM 1740 C CA . ILE A 1 221 ? -30.136 -8.331 32.754 1.00 93.75 221 ILE A CA 1
ATOM 1741 C C . ILE A 1 221 ? -31.259 -9.273 33.180 1.00 93.75 221 ILE A C 1
ATOM 1743 O O . ILE A 1 221 ? -31.708 -9.243 34.328 1.00 93.75 221 ILE A O 1
ATOM 1747 N N . VAL A 1 222 ? -31.704 -10.133 32.268 1.00 90.75 222 VAL A N 1
ATOM 1748 C CA . VAL A 1 222 ? -32.682 -11.176 32.590 1.00 90.75 222 VAL A CA 1
ATOM 1749 C C . VAL A 1 222 ? -31.969 -12.298 33.337 1.00 90.75 222 VAL A C 1
ATOM 1751 O O . VAL A 1 222 ? -31.023 -12.893 32.825 1.00 90.75 222 VAL A O 1
ATOM 1754 N N . ARG A 1 223 ? -32.422 -12.601 34.556 1.00 84.69 223 ARG A N 1
ATOM 1755 C CA . ARG A 1 223 ? -31.987 -13.797 35.284 1.00 84.69 223 ARG A CA 1
ATOM 1756 C C . ARG A 1 223 ? -33.107 -14.830 35.234 1.00 84.69 223 ARG A C 1
ATOM 1758 O O . ARG A 1 223 ? -34.261 -14.449 35.443 1.00 84.69 223 ARG A O 1
ATOM 1765 N N . PRO A 1 224 ? -32.800 -16.113 34.981 1.00 83.81 224 PRO A N 1
ATOM 1766 C CA . PRO A 1 224 ? -33.810 -17.151 35.085 1.00 83.81 224 PRO A CA 1
ATOM 1767 C C . PRO A 1 224 ? -34.389 -17.156 36.509 1.00 83.81 224 PRO A C 1
ATOM 1769 O O . PRO A 1 224 ? -33.662 -16.861 37.469 1.00 83.81 224 PRO A O 1
ATOM 1772 N N . PRO A 1 225 ? -35.688 -17.461 36.668 1.00 79.06 225 PRO A N 1
ATOM 1773 C CA . PRO A 1 225 ? -36.295 -17.555 37.985 1.00 79.06 225 PRO A CA 1
ATOM 1774 C C . PRO A 1 225 ? -35.510 -18.565 38.825 1.00 79.06 225 PRO A C 1
ATOM 1776 O O . PRO A 1 225 ? -35.211 -19.670 38.370 1.00 79.06 225 PRO A O 1
ATOM 1779 N N . ARG A 1 226 ? -35.148 -18.179 40.055 1.00 72.88 226 ARG A N 1
ATOM 1780 C CA . ARG A 1 226 ? -34.509 -19.108 40.991 1.00 72.88 226 ARG A CA 1
ATOM 1781 C C . ARG A 1 226 ? -35.477 -20.257 41.253 1.00 72.88 226 ARG A C 1
ATOM 1783 O O . ARG A 1 226 ? -36.549 -20.048 41.819 1.00 72.88 226 ARG A O 1
ATOM 1790 N N . ILE A 1 227 ? -35.079 -21.461 40.859 1.00 72.69 227 ILE A N 1
ATOM 1791 C CA . ILE A 1 227 ? -35.732 -22.693 41.288 1.00 72.69 227 ILE A CA 1
ATOM 1792 C C . ILE A 1 227 ? -35.537 -22.756 42.808 1.00 72.69 227 ILE A C 1
ATOM 1794 O O . ILE A 1 227 ? -34.401 -22.756 43.286 1.00 72.69 227 ILE A O 1
ATOM 1798 N N . LYS A 1 228 ? -36.633 -22.697 43.576 1.00 76.25 228 LYS A N 1
ATOM 1799 C CA . LYS A 1 228 ? -36.588 -22.878 45.037 1.00 76.25 228 LYS A CA 1
ATOM 1800 C C . LYS A 1 228 ? -36.002 -24.264 45.331 1.00 76.25 228 LYS A C 1
ATOM 1802 O O . LYS A 1 228 ? -36.273 -25.191 44.575 1.00 76.25 228 LYS A O 1
ATOM 1807 N N . ALA A 1 229 ? -35.231 -24.409 46.409 1.00 67.50 229 ALA A N 1
ATOM 1808 C CA . ALA A 1 229 ? -34.610 -25.690 46.772 1.00 67.50 229 ALA A CA 1
ATOM 1809 C C . ALA A 1 229 ? -35.639 -26.832 46.916 1.00 67.50 229 ALA A C 1
ATOM 1811 O O . ALA A 1 229 ? -35.329 -27.976 46.604 1.00 67.50 229 ALA A O 1
ATOM 1812 N N . ASP A 1 230 ? -36.875 -26.485 47.284 1.00 64.50 230 ASP A N 1
ATOM 1813 C CA . ASP A 1 230 ? -37.986 -27.423 47.482 1.00 64.50 230 ASP A CA 1
ATOM 1814 C C . ASP A 1 230 ? -38.844 -27.634 46.223 1.00 64.50 230 ASP A C 1
ATOM 1816 O O . ASP A 1 230 ? -39.904 -28.258 46.280 1.00 64.50 230 ASP A O 1
ATOM 1820 N N . ALA A 1 231 ? -38.452 -27.066 45.077 1.00 63.62 231 ALA A N 1
ATOM 1821 C CA . ALA A 1 231 ? -39.199 -27.257 43.844 1.00 63.62 231 ALA A CA 1
ATOM 1822 C C . ALA A 1 231 ? -39.041 -28.716 43.379 1.00 63.62 231 ALA A C 1
ATOM 1824 O O . ALA A 1 231 ? -37.905 -29.162 43.184 1.00 63.62 231 ALA A O 1
ATOM 1825 N N . PRO A 1 232 ? -40.144 -29.464 43.175 1.00 70.12 232 PRO A N 1
ATOM 1826 C CA . PRO A 1 232 ? -40.054 -30.830 42.684 1.00 70.12 232 PRO A CA 1
ATOM 1827 C C . PRO A 1 232 ? -39.318 -30.823 41.343 1.00 70.12 232 PRO A C 1
ATOM 1829 O O . PRO A 1 232 ? -39.600 -29.987 40.475 1.00 70.12 232 PRO A O 1
ATOM 1832 N N . ARG A 1 233 ? -38.350 -31.736 41.177 1.00 61.09 233 ARG A N 1
ATOM 1833 C CA . ARG A 1 233 ? -37.731 -31.968 39.870 1.00 61.09 233 ARG A CA 1
ATOM 1834 C C . ARG A 1 233 ? -38.869 -32.257 38.894 1.00 61.09 233 ARG A C 1
ATOM 1836 O O . ARG A 1 233 ? -39.666 -33.161 39.119 1.00 61.09 233 ARG A O 1
ATOM 1843 N N . LYS A 1 234 ? -38.984 -31.448 37.838 1.00 62.84 234 LYS A N 1
ATOM 1844 C CA . LYS A 1 234 ? -39.812 -31.813 36.690 1.00 62.84 234 LYS A CA 1
ATOM 1845 C C . LYS A 1 234 ? -39.105 -32.978 36.018 1.00 62.84 234 LYS A C 1
ATOM 1847 O O . LYS A 1 234 ? -38.239 -32.778 35.170 1.00 62.84 234 LYS A O 1
ATOM 1852 N N . ASP A 1 235 ? -39.433 -34.175 36.478 1.00 55.59 235 ASP A N 1
ATOM 1853 C CA . ASP A 1 235 ? -39.054 -35.402 35.813 1.00 55.59 235 ASP A CA 1
ATOM 1854 C C . ASP A 1 235 ? -39.622 -35.342 34.395 1.00 55.59 235 ASP A C 1
ATOM 1856 O O . ASP A 1 235 ? -40.746 -34.889 34.160 1.00 55.59 235 ASP A O 1
ATOM 1860 N N . VAL A 1 236 ? -38.778 -35.702 33.439 1.00 53.41 236 VAL A N 1
ATOM 1861 C CA . VAL A 1 236 ? -39.029 -35.606 32.006 1.00 53.41 236 VAL A CA 1
ATOM 1862 C C . VAL A 1 236 ? -40.110 -36.626 31.634 1.00 53.41 236 VAL A C 1
ATOM 1864 O O . VAL A 1 236 ? -39.817 -37.731 31.196 1.00 53.41 236 VAL A O 1
ATOM 1867 N N . ALA A 1 237 ? -41.377 -36.288 31.861 1.00 51.78 237 ALA A N 1
ATOM 1868 C CA . ALA A 1 237 ? -42.512 -37.064 31.386 1.00 51.78 237 ALA A CA 1
ATOM 1869 C C . ALA A 1 237 ? -42.807 -36.649 29.938 1.00 51.78 237 ALA A C 1
ATOM 1871 O O . ALA A 1 237 ? -43.428 -35.612 29.708 1.00 51.78 237 ALA A O 1
ATOM 1872 N N . GLY A 1 238 ? -42.330 -37.437 28.969 1.00 51.28 238 GLY A N 1
ATOM 1873 C CA . GLY A 1 238 ? -42.733 -37.290 27.566 1.00 51.28 238 GLY A CA 1
ATOM 1874 C C . GLY A 1 238 ? -41.659 -37.599 26.524 1.00 51.28 238 GLY A C 1
ATOM 1875 O O . GLY A 1 238 ? -41.407 -36.772 25.656 1.00 51.28 238 GLY A O 1
ATOM 1876 N N . LEU A 1 239 ? -41.034 -38.774 26.597 1.00 42.97 239 LEU A N 1
ATOM 1877 C CA . LEU A 1 239 ? -40.452 -39.451 25.433 1.00 42.97 239 LEU A CA 1
ATOM 1878 C C . LEU A 1 239 ? -41.089 -40.842 25.395 1.00 42.97 239 LEU A C 1
ATOM 1880 O O . LEU A 1 239 ? -40.600 -41.783 26.017 1.00 42.97 239 LEU A O 1
ATOM 1884 N N . GLY A 1 240 ? -42.251 -40.901 24.751 1.00 38.09 240 GLY A N 1
ATOM 1885 C CA . GLY A 1 240 ? -43.018 -42.093 24.413 1.00 38.09 240 GLY A CA 1
ATOM 1886 C C . GLY A 1 240 ? -43.653 -41.867 23.053 1.00 38.09 240 GLY A C 1
ATOM 1887 O O . GLY A 1 240 ? -44.045 -40.703 22.802 1.00 38.09 240 GLY A O 1
#

Foldseek 3Di:
DDDDDDDDDDDDDDDDDDDDDDPDDPPDDDPPDPDDDPPVVVVVVVVVVVQQFDDDPNDGDDDPPPDDDDDADWDFDDDVPDPDTDTHRPCRVPPPLVVVLVVQVVVLVVPLAAEAEAEDDDEDDDVSLVVVLVSCVVGSHQYAYDYDHDYDDSSVVSNVSHDDPVVVVVVVVVVVVVVLVVLVVLCVQQVHDSVVSCVQVVDDDDDDPVRCCVSNVDVDDDDDPDDPPPRPPPDPPDDD

Organism: Gossypium tomentosum (NCBI:txid34277)

Nearest PDB structures (foldseek):
  3qwd-assembly3_H  TM=4.687E-01  e=1.280E-08  Staphylococcus aureus subsp. aureus NCTC 8325
  2f6i-assembly1_B-2  TM=4.992E-01  e=1.949E-06  Plasmodium falciparum
  2f6i-assembly1_G-2  TM=4.813E-01  e=1.083E-06  Plasmodium falciparum
  4jcq-assembly1_H  TM=5.048E-01  e=3.023E-05  Listeria monocytogenes EGD-e
  1gvi-assembly1_B  TM=5.845E-01  e=3.145E+00  Thermus sp.

pLDDT: mean 70.78, std 21.98, range [26.56, 95.31]

Sequence (240 aa):
MAISLNTNLHHPSLSCGTKLYSGLKLQSPCLFATGRLNLTADFFSRISESVQCGTRNSKPTRSRVGMMPIGTPRVPYRVPCEETWQWVDLWNALEFSNQILATMLYLDSIDDNKRLYFYINGPGDLTPSLAIYDTMESLKSPVGTHCVGYAYNLAGFLLAAGEKADDIRNEANELLRIIDYLFNELAINTGQSVEKINKDLSRMKRFNAQQALEYGLIDRIVRPPRIKADAPRKDVAGLG

Radius of gyration: 41.86 Å; Cα contacts (8 Å, |Δi|>4): 173; chains: 1; bounding box: 105×60×128 Å

InterPro domains:
  IPR001907 ATP-dependent Clp protease proteolytic subunit [PR00127] (114-134)
  IPR001907 ATP-dependent Clp protease proteolytic subunit [PR00127] (145-162)
  IPR001907 ATP-dependent Clp protease proteolytic subunit [PR00127] (200-219)
  IPR001907 ATP-dependent Clp protease proteolytic subunit [cd07017] (95-221)
  IPR023562 Clp protease proteolytic subunit /Translocation-enhancing protein TepA [PF00574] (95-164)
  IPR023562 Clp protease proteolytic subunit /Translocation-enhancing protein TepA [PTHR10381] (95-164)
  IPR029045 ClpP/crotonase-like domain superfamily [SSF52096] (95-225)

Secondary structure (DSSP, 8-state):
---------PPPPP----------------TT--S---HHHHHHHHHHHHHSPPEETTEE------PPS----EEEE--TT--S-EEEETTTTTHHHHHHHHHHHHHHHH-SSSPEEEEEEEEE-HHHHHHHHHHHHH-SS-EEEEEEEEEEEHHHHHHHHSPP-HHHHHHHHHHHHHHHHHHHHHHHHH---HHHHHHHHSS-----HHHHHHHTS-S----PPP--TTPPP-------

Mean predicted aligned error: 20.76 Å